Protein AF-A0AAN7Z098-F1 (afdb_monomer)

Foldseek 3Di:
DDDDDDDDDDDDDDPPPPPPPPPDDADPPPDDDDDPVQAWDADPVGWIQGRVVQAPDWDWDQDPVQRKIKTFGRLAARVVLCVVVVHPFRAGMWMFGDDVDHTDIFRQFGNVQWDWGADDDPFLWTWTKGWGPDAFDPGGTAMEIETEGADPVDQKDWDDWDDPDRRYIYTYMYHNSSDTDPPPPDDDDD

Radius of gyration: 23.22 Å; Cα contacts (8 Å, |Δi|>4): 381; chains: 1; bounding box: 53×54×94 Å

Structure (mmCIF, N/CA/C/O backbone):
data_AF-A0AAN7Z098-F1
#
_entry.id   AF-A0AAN7Z098-F1
#
loop_
_atom_site.group_PDB
_atom_site.id
_atom_site.type_symbol
_atom_site.label_atom_id
_atom_site.label_alt_id
_atom_site.label_comp_id
_atom_site.label_asym_id
_atom_site.label_entity_id
_atom_site.label_seq_id
_atom_site.pdbx_PDB_ins_code
_atom_site.Cartn_x
_atom_site.Cartn_y
_atom_site.Cartn_z
_atom_site.occupancy
_atom_site.B_iso_or_equiv
_atom_site.auth_seq_id
_atom_site.auth_comp_id
_atom_site.auth_asym_id
_atom_site.auth_atom_id
_atom_site.pdbx_PDB_model_num
ATOM 1 N N . MET A 1 1 ? -36.220 43.549 -55.632 1.00 49.09 1 MET A N 1
ATOM 2 C CA . MET A 1 1 ? -35.745 42.254 -55.087 1.00 49.09 1 MET A CA 1
ATOM 3 C C . MET A 1 1 ? -34.956 42.542 -53.813 1.00 49.09 1 MET A C 1
ATOM 5 O O . MET A 1 1 ? -33.822 42.993 -53.894 1.00 49.09 1 MET A O 1
ATOM 9 N N . PHE A 1 2 ? -35.594 42.431 -52.645 1.00 38.78 2 PHE A N 1
ATOM 10 C CA . PHE A 1 2 ? -35.018 42.849 -51.360 1.00 38.78 2 PHE A CA 1
ATOM 11 C C . PHE A 1 2 ? -34.193 41.722 -50.724 1.00 38.78 2 PHE A C 1
ATOM 13 O O . PHE A 1 2 ? -34.713 40.641 -50.459 1.00 38.78 2 PHE A O 1
ATOM 20 N N . LYS A 1 3 ? -32.911 42.002 -50.458 1.00 50.28 3 LYS A N 1
ATOM 21 C CA . LYS A 1 3 ? -32.020 41.192 -49.616 1.00 50.28 3 LYS A CA 1
ATOM 22 C C . LYS A 1 3 ? -32.488 41.278 -48.157 1.00 50.28 3 LYS A C 1
ATOM 24 O O . LYS A 1 3 ? -32.561 42.378 -47.615 1.00 50.28 3 LYS A O 1
ATOM 29 N N . LYS A 1 4 ? -32.744 40.141 -47.507 1.00 48.47 4 LYS A N 1
ATOM 30 C CA . LYS A 1 4 ? -32.835 40.041 -46.040 1.00 48.47 4 LYS A CA 1
ATOM 31 C C . LYS A 1 4 ? -31.681 39.179 -45.531 1.00 48.47 4 LYS A C 1
ATOM 33 O O . LYS A 1 4 ? -31.684 37.969 -45.722 1.00 48.47 4 LYS A O 1
ATOM 38 N N . SER A 1 5 ? -30.703 39.822 -44.898 1.00 51.97 5 SER A N 1
ATOM 39 C CA . SER A 1 5 ? -29.677 39.162 -44.087 1.00 51.97 5 SER A CA 1
ATOM 40 C C . SER A 1 5 ? -30.218 38.956 -42.676 1.00 51.97 5 SER A C 1
ATOM 42 O O . SER A 1 5 ? -30.534 39.928 -41.994 1.00 51.97 5 SER A O 1
ATOM 44 N N . TYR A 1 6 ? -30.293 37.707 -42.226 1.00 51.69 6 TYR A N 1
ATOM 45 C CA . TYR A 1 6 ? -30.541 37.377 -40.826 1.00 51.69 6 TYR A CA 1
ATOM 46 C C . TYR A 1 6 ? -29.195 37.299 -40.095 1.00 51.69 6 TYR A C 1
ATOM 48 O O . TYR A 1 6 ? -28.370 36.437 -40.389 1.00 51.69 6 TYR A O 1
ATOM 56 N N . LYS A 1 7 ? -28.955 38.227 -39.161 1.00 47.34 7 LYS A N 1
ATOM 57 C CA . LYS A 1 7 ? -27.866 38.132 -38.180 1.00 47.34 7 LYS A CA 1
ATOM 58 C C . LYS A 1 7 ? -28.345 37.241 -37.035 1.00 47.34 7 LYS A C 1
ATOM 60 O O . LYS A 1 7 ? -29.197 37.653 -36.255 1.00 47.34 7 LYS A O 1
ATOM 65 N N . ILE A 1 8 ? -27.808 36.029 -36.954 1.00 55.22 8 ILE A N 1
ATOM 66 C CA . ILE A 1 8 ? -27.969 35.144 -35.799 1.00 55.22 8 ILE A CA 1
ATOM 67 C C . ILE A 1 8 ? -26.952 35.604 -34.751 1.00 55.22 8 ILE A C 1
ATOM 69 O O . ILE A 1 8 ? -25.745 35.475 -34.943 1.00 55.22 8 ILE A O 1
ATOM 73 N N . LEU A 1 9 ? -27.450 36.206 -33.674 1.00 48.47 9 LEU A N 1
ATOM 74 C CA . LEU A 1 9 ? -26.671 36.628 -32.516 1.00 48.47 9 LEU A CA 1
ATOM 75 C C . LEU A 1 9 ? -26.630 35.450 -31.528 1.00 48.47 9 LEU A C 1
ATOM 77 O O . LEU A 1 9 ? -27.584 35.232 -30.787 1.00 48.47 9 LEU A O 1
ATOM 81 N N . PHE A 1 10 ? -25.557 34.658 -31.557 1.00 49.66 10 PHE A N 1
ATOM 82 C CA . PHE A 1 10 ? -25.306 33.621 -30.553 1.00 49.66 10 PHE A CA 1
ATOM 83 C C . PHE A 1 10 ? -24.797 34.292 -29.270 1.00 49.66 10 PHE A C 1
ATOM 85 O O . PHE A 1 10 ? -23.647 34.724 -29.197 1.00 49.66 10 PHE A O 1
ATOM 92 N N . LEU A 1 11 ? -25.669 34.409 -28.266 1.00 49.50 11 LEU A N 1
ATOM 93 C CA . LEU A 1 11 ? -25.279 34.755 -26.901 1.00 49.50 11 LEU A CA 1
ATOM 94 C C . LEU A 1 11 ? -24.576 33.538 -26.279 1.00 49.50 11 LEU A C 1
ATOM 96 O O . LEU A 1 11 ? -25.225 32.567 -25.899 1.00 49.50 11 LEU A O 1
ATOM 100 N N . PHE A 1 12 ? -23.249 33.589 -26.182 1.00 46.56 12 PHE A N 1
ATOM 101 C CA . PHE A 1 12 ? -22.476 32.692 -25.324 1.00 46.56 12 PHE A CA 1
ATOM 102 C C . PHE A 1 12 ? -22.541 33.225 -23.890 1.00 46.56 12 PHE A C 1
ATOM 104 O O . PHE A 1 12 ? -21.857 34.186 -23.540 1.00 46.56 12 PHE A O 1
ATOM 111 N N . THR A 1 13 ? -23.376 32.621 -23.050 1.00 55.31 13 THR A N 1
ATOM 112 C CA . THR A 1 13 ? -23.323 32.825 -21.602 1.00 55.31 13 THR A CA 1
ATOM 113 C C . THR A 1 13 ? -22.152 32.020 -21.036 1.00 55.31 13 THR A C 1
ATOM 115 O O . THR A 1 13 ? -22.214 30.799 -20.907 1.00 55.31 13 THR A O 1
ATOM 118 N N . LEU A 1 14 ? -21.057 32.715 -20.711 1.00 44.34 14 LEU A N 1
ATOM 119 C CA . LEU A 1 14 ? -19.981 32.180 -19.878 1.00 44.34 14 LEU A CA 1
ATOM 120 C C . LEU A 1 14 ? -20.537 31.927 -18.468 1.00 44.34 14 LEU A C 1
ATOM 122 O O . LEU A 1 14 ? -20.696 32.857 -17.679 1.00 44.34 14 LEU A O 1
ATOM 126 N N . PHE A 1 15 ? -20.812 30.669 -18.137 1.00 47.50 15 PHE A N 1
ATOM 127 C CA . PHE A 1 15 ? -20.920 30.248 -16.744 1.00 47.50 15 PHE A CA 1
ATOM 128 C C . PHE A 1 15 ? -19.503 30.102 -16.186 1.00 47.50 15 PHE A C 1
ATOM 130 O O . PHE A 1 15 ? -18.824 29.102 -16.408 1.00 47.50 15 PHE A O 1
ATOM 137 N N . VAL A 1 16 ? -19.042 31.136 -15.484 1.00 46.16 16 VAL A N 1
ATOM 138 C CA . VAL A 1 16 ? -17.844 31.070 -14.645 1.00 46.16 16 VAL A CA 1
ATOM 139 C C . VAL A 1 16 ? -18.205 30.226 -13.426 1.00 46.16 16 VAL A C 1
ATOM 141 O O . VAL A 1 16 ? -18.823 30.711 -12.480 1.00 46.16 16 VAL A O 1
ATOM 144 N N . ALA A 1 17 ? -17.869 28.938 -13.470 1.00 49.09 17 ALA A N 1
ATOM 145 C CA . ALA A 1 17 ? -17.908 28.089 -12.292 1.00 49.09 17 ALA A CA 1
ATOM 146 C C . ALA A 1 17 ? -16.816 28.575 -11.330 1.00 49.09 17 ALA A C 1
ATOM 148 O O . ALA A 1 17 ? -15.626 28.347 -11.548 1.00 49.09 17 ALA A O 1
ATOM 149 N N . TYR A 1 18 ? -17.224 29.287 -10.279 1.00 39.91 18 TYR A N 1
ATOM 150 C CA . TYR A 1 18 ? -16.379 29.554 -9.123 1.00 39.91 18 TYR A CA 1
ATOM 151 C C . TYR A 1 18 ? -16.093 28.218 -8.436 1.00 39.91 18 TYR A C 1
ATOM 153 O O . TYR A 1 18 ? -16.850 27.760 -7.585 1.00 39.91 18 TYR A O 1
ATOM 161 N N . SER A 1 19 ? -15.001 27.573 -8.839 1.00 42.47 19 SER A N 1
ATOM 162 C CA . SER A 1 19 ? -14.421 26.471 -8.087 1.00 42.47 19 SER A CA 1
ATOM 163 C C . SER A 1 19 ? -13.816 27.075 -6.825 1.00 42.47 19 SER A C 1
ATOM 165 O O . SER A 1 19 ? -12.740 27.672 -6.862 1.00 42.47 19 SER A O 1
ATOM 167 N N . THR A 1 20 ? -14.536 26.998 -5.709 1.00 39.75 20 THR A N 1
ATOM 168 C CA . THR A 1 20 ? -13.979 27.318 -4.396 1.00 39.75 20 THR A CA 1
ATOM 169 C C . THR A 1 20 ? -12.880 26.306 -4.111 1.00 39.75 20 THR A C 1
ATOM 171 O O . THR A 1 20 ? -13.154 25.171 -3.727 1.00 39.75 20 THR A O 1
ATOM 174 N N . CYS A 1 21 ? -11.630 26.699 -4.344 1.00 37.38 21 CYS A N 1
ATOM 175 C CA . CYS A 1 21 ? -10.470 25.966 -3.868 1.00 37.38 21 CYS A CA 1
ATOM 176 C C . CYS A 1 21 ? -10.551 25.930 -2.340 1.00 37.38 21 CYS A C 1
ATOM 178 O O . CYS A 1 21 ? -10.232 26.914 -1.671 1.00 37.38 21 CYS A O 1
ATOM 180 N N . ILE A 1 22 ? -11.025 24.813 -1.789 1.00 40.47 22 ILE A N 1
ATOM 181 C CA . ILE A 1 22 ? -10.907 24.527 -0.365 1.00 40.47 22 ILE A CA 1
ATOM 182 C C . ILE A 1 22 ? -9.405 24.411 -0.109 1.00 40.47 22 ILE A C 1
ATOM 184 O O . ILE A 1 22 ? -8.758 23.463 -0.550 1.00 40.47 22 ILE A O 1
ATOM 188 N N . ASN A 1 23 ? -8.830 25.430 0.531 1.00 32.69 23 ASN A N 1
ATOM 189 C CA . ASN A 1 23 ? -7.460 25.393 1.026 1.00 32.69 23 ASN A CA 1
ATOM 190 C C . ASN A 1 23 ? -7.426 24.418 2.205 1.00 32.69 23 ASN A C 1
ATOM 192 O O . ASN A 1 23 ? -7.553 24.816 3.361 1.00 32.69 23 ASN A O 1
ATOM 196 N N . TYR A 1 24 ? -7.319 23.130 1.898 1.00 38.09 24 TYR A N 1
ATOM 197 C CA . TYR A 1 24 ? -7.136 22.100 2.900 1.00 38.09 24 TYR A CA 1
ATOM 198 C C . TYR A 1 24 ? -5.662 22.080 3.316 1.00 38.09 24 TYR A C 1
ATOM 200 O O . TYR A 1 24 ? -4.779 21.817 2.498 1.00 38.09 24 TYR A O 1
ATOM 208 N N . LYS A 1 25 ? -5.384 22.417 4.579 1.00 29.14 25 LYS A N 1
ATOM 209 C CA . LYS A 1 25 ? -4.053 22.246 5.167 1.00 29.14 25 LYS A CA 1
ATOM 210 C C . LYS A 1 25 ? -3.991 20.852 5.795 1.00 29.14 25 LYS A C 1
ATOM 212 O O . LYS A 1 25 ? -4.716 20.637 6.762 1.00 29.14 25 LYS A O 1
ATOM 217 N N . PRO A 1 26 ? -3.142 19.934 5.301 1.00 34.25 26 PRO A N 1
ATOM 218 C CA . PRO A 1 26 ? -2.955 18.645 5.951 1.00 34.25 26 PRO A CA 1
ATOM 219 C C . PRO A 1 26 ? -2.413 18.864 7.366 1.00 34.25 26 PRO A C 1
ATOM 221 O O . PRO A 1 26 ? -1.439 19.597 7.564 1.00 34.25 26 PRO A O 1
ATOM 224 N N . ILE A 1 27 ? -3.064 18.252 8.354 1.00 37.91 27 ILE A N 1
ATOM 225 C CA . ILE A 1 27 ? -2.596 18.257 9.738 1.00 37.91 27 ILE A CA 1
ATOM 226 C C . ILE A 1 27 ? -1.426 17.275 9.808 1.00 37.91 27 ILE A C 1
ATOM 228 O O . ILE A 1 27 ? -1.601 16.062 9.742 1.00 37.91 27 ILE A O 1
ATOM 232 N N . GLN A 1 28 ? -0.206 17.802 9.910 1.00 36.44 28 GLN A N 1
ATOM 233 C CA . GLN A 1 28 ? 0.962 16.996 10.245 1.00 36.44 28 GLN A CA 1
ATOM 234 C C . GLN A 1 28 ? 0.943 16.738 11.751 1.00 36.44 28 GLN A C 1
ATOM 236 O O . GLN A 1 28 ? 1.358 17.589 12.538 1.00 36.44 28 GLN A O 1
ATOM 241 N N . THR A 1 29 ? 0.465 15.571 12.175 1.00 41.84 29 THR A N 1
ATOM 242 C CA . THR A 1 29 ? 0.683 15.108 13.547 1.00 41.84 29 THR A CA 1
ATOM 243 C C . THR A 1 29 ? 2.152 14.732 13.704 1.00 41.84 29 THR A C 1
ATOM 245 O O . THR A 1 29 ? 2.561 13.603 13.441 1.00 41.84 29 THR A O 1
ATOM 248 N N . SER A 1 30 ? 2.970 15.696 14.128 1.00 38.56 30 SER A N 1
ATOM 249 C CA . SER A 1 30 ? 4.320 15.442 14.624 1.00 38.56 30 SER A CA 1
ATOM 250 C C . SER A 1 30 ? 4.226 14.763 15.994 1.00 38.56 30 SER A C 1
ATOM 252 O O . SER A 1 30 ? 4.299 15.420 17.032 1.00 38.56 30 SER A O 1
ATOM 254 N N . SER A 1 31 ? 4.009 13.450 16.008 1.00 39.81 31 SER A N 1
ATOM 255 C CA . SER A 1 31 ? 4.166 12.642 17.217 1.00 39.81 31 SER A CA 1
ATOM 256 C C . SER A 1 31 ? 5.639 12.262 17.355 1.00 39.81 31 SER A C 1
ATOM 258 O O . SER A 1 31 ? 6.170 11.464 16.584 1.00 39.81 31 SER A O 1
ATOM 260 N N . SER A 1 32 ? 6.321 12.899 18.306 1.00 36.84 32 SER A N 1
ATOM 261 C CA . SER A 1 32 ? 7.644 12.492 18.757 1.00 36.84 32 SER A CA 1
ATOM 262 C C . SER A 1 32 ? 7.528 11.452 19.880 1.00 36.84 32 SER A C 1
ATOM 264 O O . SER A 1 32 ? 6.767 11.618 20.829 1.00 36.84 32 SER A O 1
ATOM 266 N N . SER A 1 33 ? 8.389 10.436 19.786 1.00 35.03 33 SER A N 1
ATOM 267 C CA . SER A 1 33 ? 8.795 9.453 20.807 1.00 35.03 33 SER A CA 1
ATOM 268 C C . SER A 1 33 ? 7.900 8.226 21.099 1.00 35.03 33 SER A C 1
ATOM 270 O O . SER A 1 33 ? 6.714 8.333 21.376 1.00 35.03 33 SER A O 1
ATOM 272 N N . SER A 1 34 ? 8.593 7.072 21.083 1.00 34.22 34 SER A N 1
ATOM 273 C CA . SER A 1 34 ? 8.231 5.673 21.393 1.00 34.22 34 SER A CA 1
ATOM 274 C C . SER A 1 34 ? 7.165 5.014 20.516 1.00 34.22 34 SER A C 1
ATOM 276 O O . SER A 1 34 ? 6.013 5.416 20.567 1.00 34.22 34 SER A O 1
ATOM 278 N N . GLU A 1 35 ? 7.588 3.995 19.751 1.00 39.72 35 GLU A N 1
ATOM 279 C CA . GLU A 1 35 ? 6.763 3.051 18.978 1.00 39.72 35 GLU A CA 1
ATOM 280 C C . GLU A 1 35 ? 5.450 3.649 18.466 1.00 39.72 35 GLU A C 1
ATOM 282 O O . GLU A 1 35 ? 4.395 3.501 19.081 1.00 39.72 35 GLU A O 1
ATOM 287 N N . ILE A 1 36 ? 5.497 4.293 17.295 1.00 46.16 36 ILE A N 1
ATOM 288 C CA . ILE A 1 36 ? 4.281 4.451 16.498 1.00 46.16 36 ILE A CA 1
ATOM 289 C C . ILE A 1 36 ? 3.709 3.035 16.382 1.00 46.16 36 ILE A C 1
ATOM 291 O O . ILE A 1 36 ? 4.331 2.186 15.744 1.00 46.16 36 ILE A O 1
ATOM 295 N N . GLN A 1 37 ? 2.579 2.746 17.037 1.00 56.78 37 GLN A N 1
ATOM 296 C CA . GLN A 1 37 ? 1.796 1.553 16.737 1.00 56.78 37 GLN A CA 1
ATOM 297 C C . GLN A 1 37 ? 1.389 1.711 15.274 1.00 56.78 37 GLN A C 1
ATOM 299 O O . GLN A 1 37 ? 0.398 2.368 14.971 1.00 56.78 37 GLN A O 1
ATOM 304 N N . LYS A 1 38 ? 2.213 1.179 14.360 1.00 70.25 38 LYS A N 1
ATOM 305 C CA . LYS A 1 38 ? 2.168 1.452 12.914 1.00 70.25 38 LYS A CA 1
ATOM 306 C C . LYS A 1 38 ? 0.856 1.006 12.254 1.00 70.25 38 LYS A C 1
ATOM 308 O O . LYS A 1 38 ? 0.702 1.229 11.061 1.00 70.25 38 LYS A O 1
ATOM 313 N N . CYS A 1 39 ? -0.068 0.407 13.011 1.00 82.19 39 CYS A N 1
ATOM 314 C CA . CYS A 1 39 ? -1.332 -0.124 12.519 1.00 82.19 39 CYS A CA 1
ATOM 315 C C . CYS A 1 39 ? -2.563 0.149 13.394 1.00 82.19 39 CYS A C 1
ATOM 317 O O . CYS A 1 39 ? -3.657 -0.311 13.067 1.00 82.19 39 CYS A O 1
ATOM 319 N N . ILE A 1 40 ? -2.422 0.902 14.488 1.00 85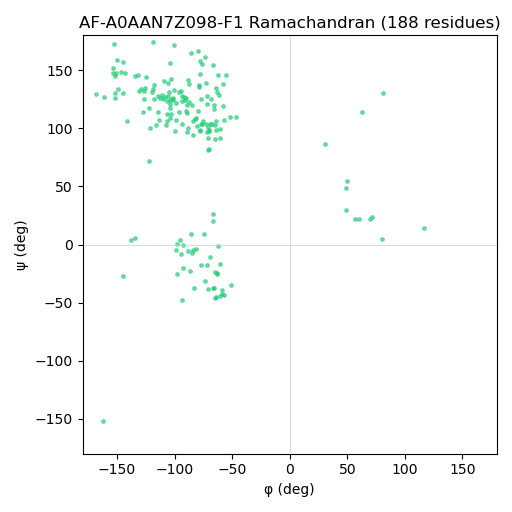.69 40 ILE A N 1
ATOM 320 C CA . ILE A 1 40 ? -3.558 1.317 15.319 1.00 85.69 40 ILE A CA 1
ATOM 321 C C . ILE A 1 40 ? -3.566 2.837 15.381 1.00 85.69 40 ILE A C 1
ATOM 323 O O . ILE A 1 40 ? -2.641 3.457 15.902 1.00 85.69 40 ILE A O 1
ATOM 327 N N . PHE A 1 41 ? -4.632 3.438 14.866 1.00 81.31 41 PHE A N 1
ATOM 328 C CA . PHE A 1 41 ? -4.742 4.881 14.699 1.00 81.31 41 PHE A CA 1
ATOM 329 C C . PHE A 1 41 ? -5.892 5.421 15.525 1.00 81.31 41 PHE A C 1
ATOM 331 O O . PHE A 1 41 ? -6.977 4.840 15.550 1.00 81.31 41 PHE A O 1
ATOM 338 N N . LYS A 1 42 ? -5.651 6.552 16.186 1.00 79.44 42 LYS A N 1
ATOM 339 C CA . LYS A 1 42 ? -6.693 7.306 16.875 1.00 79.44 42 LYS A CA 1
ATOM 340 C C . LYS A 1 42 ? -7.118 8.484 16.020 1.00 79.44 42 LYS A C 1
ATOM 342 O O . LYS A 1 42 ? -6.274 9.200 15.490 1.00 79.44 42 LYS A O 1
ATOM 347 N N . THR A 1 43 ? -8.420 8.652 15.899 1.00 76.75 43 THR A N 1
ATOM 348 C CA . THR A 1 43 ? -9.063 9.776 15.224 1.00 76.75 43 THR A CA 1
ATOM 349 C C . THR A 1 43 ? -9.217 10.944 16.205 1.00 76.75 43 THR A C 1
ATOM 351 O O . THR A 1 43 ? -9.115 10.762 17.423 1.00 76.75 43 THR A O 1
ATOM 354 N N . ASP A 1 44 ? -9.488 12.149 15.700 1.00 75.94 44 ASP A N 1
ATOM 355 C CA . ASP A 1 44 ? -9.635 13.348 16.544 1.00 75.94 44 ASP A CA 1
ATOM 356 C C . ASP A 1 44 ? -10.824 13.263 17.521 1.00 75.94 44 ASP A C 1
ATOM 358 O O . ASP A 1 44 ? -10.800 13.867 18.593 1.00 75.94 44 ASP A O 1
ATOM 362 N N . ASP A 1 45 ? -11.848 12.469 17.194 1.00 78.19 45 ASP A N 1
ATOM 363 C CA . ASP A 1 45 ? -12.998 12.175 18.060 1.00 78.19 45 ASP A CA 1
ATOM 364 C C . ASP A 1 45 ? -12.755 10.998 19.028 1.00 78.19 45 ASP A C 1
ATOM 366 O O . ASP A 1 45 ? -13.669 10.551 19.723 1.00 78.19 45 ASP A O 1
ATOM 370 N N . GLY A 1 46 ? -11.514 10.509 19.112 1.00 78.69 46 GLY A N 1
ATOM 371 C CA . GLY A 1 46 ? -11.083 9.488 20.067 1.00 78.69 46 GLY A CA 1
ATOM 372 C C . GLY A 1 46 ? -11.444 8.054 19.681 1.00 78.69 46 GLY A C 1
ATOM 373 O O . GLY A 1 46 ? -11.180 7.134 20.461 1.00 78.69 46 GLY A O 1
ATOM 374 N N . LYS A 1 47 ? -12.014 7.833 18.494 1.00 80.69 47 LYS A N 1
ATOM 375 C CA . LYS A 1 47 ? -12.247 6.486 17.968 1.00 80.69 47 LYS A CA 1
ATOM 376 C C . LYS A 1 47 ? -10.938 5.851 17.514 1.00 80.69 47 LYS A C 1
ATOM 378 O O . LYS A 1 47 ? -9.916 6.512 17.331 1.00 80.69 47 LYS A O 1
ATOM 383 N N . THR A 1 48 ? -10.964 4.528 17.382 1.00 84.06 48 THR A N 1
ATOM 384 C CA . THR A 1 48 ? -9.790 3.742 16.999 1.00 84.06 48 THR A CA 1
ATOM 385 C C . THR A 1 48 ? -10.048 2.998 15.696 1.00 84.06 48 THR A C 1
ATOM 387 O O . THR A 1 48 ? -11.062 2.313 15.549 1.00 84.06 48 THR A O 1
ATOM 390 N N . ILE A 1 49 ? -9.097 3.111 14.774 1.00 84.00 49 ILE A N 1
ATOM 391 C CA . ILE A 1 49 ? -8.993 2.312 13.555 1.00 84.00 49 ILE A CA 1
ATOM 392 C C . ILE A 1 49 ? -7.876 1.298 13.790 1.00 84.00 49 ILE A C 1
ATOM 394 O O . ILE A 1 49 ? -6.744 1.681 14.085 1.00 84.00 49 ILE A O 1
ATOM 398 N N . ASN A 1 50 ? -8.197 0.009 13.693 1.00 87.62 50 ASN A N 1
ATOM 399 C CA . ASN A 1 50 ? -7.248 -1.075 13.920 1.00 87.62 50 ASN A CA 1
ATOM 400 C C . ASN A 1 50 ? -7.041 -1.867 12.628 1.00 87.62 50 ASN A C 1
ATOM 402 O O . ASN A 1 50 ? -7.872 -2.695 12.249 1.00 87.62 50 ASN A O 1
ATOM 406 N N . LEU A 1 51 ? -5.908 -1.614 11.983 1.00 87.75 51 LEU A N 1
ATOM 407 C CA . LEU A 1 51 ? -5.487 -2.280 10.761 1.00 87.75 51 LEU A CA 1
ATOM 408 C C . LEU A 1 51 ? -4.608 -3.508 11.028 1.00 87.75 51 LEU A C 1
ATOM 410 O O . LEU A 1 51 ? -4.255 -4.185 10.070 1.00 87.75 51 LEU A O 1
ATOM 414 N N . THR A 1 52 ? -4.292 -3.854 12.284 1.00 90.44 52 THR A N 1
ATOM 415 C CA . THR A 1 52 ? -3.469 -5.033 12.620 1.00 90.44 52 THR A CA 1
ATOM 416 C C . THR A 1 52 ? -3.936 -6.336 11.958 1.00 90.44 52 THR A C 1
ATOM 418 O O . THR A 1 52 ? -3.084 -7.123 11.556 1.00 90.44 52 THR A O 1
ATOM 421 N N . PRO A 1 53 ? -5.243 -6.594 11.744 1.00 92.12 53 PRO A N 1
ATOM 422 C CA . PRO A 1 53 ? -5.676 -7.770 10.982 1.00 92.12 53 PRO A CA 1
ATOM 423 C C . PRO A 1 53 ? -5.173 -7.834 9.528 1.00 92.12 53 PRO A C 1
ATOM 425 O O . PRO A 1 53 ? -5.254 -8.893 8.910 1.00 92.12 53 PRO A O 1
ATOM 428 N N . LEU A 1 54 ? -4.692 -6.717 8.974 1.00 90.94 54 LEU A N 1
ATOM 429 C CA . LEU A 1 54 ? -4.132 -6.613 7.628 1.00 90.94 54 LEU A CA 1
ATOM 430 C C . LEU A 1 54 ? -2.599 -6.762 7.594 1.00 90.94 54 LEU A C 1
ATOM 432 O O . LEU A 1 54 ? -2.048 -6.846 6.495 1.00 90.94 54 LEU A O 1
ATOM 436 N N . GLU A 1 55 ? -1.928 -6.801 8.752 1.00 90.31 55 GLU A N 1
ATOM 437 C CA . GLU A 1 55 ? -0.471 -6.948 8.869 1.00 90.31 55 GLU A CA 1
ATOM 438 C C . GLU A 1 55 ? 0.023 -8.316 8.385 1.00 90.31 55 GLU A C 1
ATOM 440 O O . GLU A 1 55 ? -0.675 -9.328 8.468 1.00 90.31 55 GLU A O 1
ATOM 445 N N . ASN A 1 56 ? 1.288 -8.364 7.959 1.00 86.88 56 ASN A N 1
ATOM 446 C CA . ASN A 1 56 ? 2.012 -9.581 7.574 1.00 86.88 56 ASN A CA 1
ATOM 447 C C . ASN A 1 56 ? 1.376 -10.341 6.398 1.00 86.88 56 ASN A C 1
ATOM 449 O O . ASN A 1 56 ? 1.620 -11.535 6.205 1.00 86.88 56 ASN A O 1
ATOM 453 N N . ILE A 1 57 ? 0.577 -9.643 5.589 1.00 91.12 57 ILE A N 1
ATOM 454 C CA . ILE A 1 57 ? -0.026 -10.165 4.367 1.00 91.12 57 ILE A CA 1
ATOM 455 C C . ILE A 1 57 ? 0.638 -9.481 3.169 1.00 91.12 57 ILE A C 1
ATOM 457 O O . ILE A 1 57 ? 0.659 -8.257 3.055 1.00 91.12 57 ILE A O 1
ATOM 461 N N . ASN A 1 58 ? 1.163 -10.290 2.246 1.00 93.50 58 ASN A N 1
ATOM 462 C CA . ASN A 1 58 ? 1.705 -9.809 0.978 1.00 93.50 58 ASN A CA 1
ATOM 463 C C . ASN A 1 58 ? 0.562 -9.640 -0.032 1.00 93.50 58 ASN A C 1
ATOM 465 O O . ASN A 1 58 ? 0.185 -10.597 -0.715 1.00 93.50 58 ASN A O 1
ATOM 469 N N . TYR A 1 59 ? 0.007 -8.435 -0.136 1.00 95.94 59 TYR A N 1
ATOM 470 C CA . TYR A 1 59 ? -1.019 -8.127 -1.128 1.00 95.94 59 TYR A CA 1
ATOM 471 C C . TYR A 1 59 ? -0.412 -7.946 -2.515 1.00 95.94 59 TYR A C 1
ATOM 473 O O . TYR A 1 59 ? 0.763 -7.603 -2.677 1.00 95.94 59 TYR A O 1
ATOM 481 N N . SER A 1 60 ? -1.245 -8.167 -3.530 1.00 96.25 60 SER A N 1
ATOM 482 C CA . SER A 1 60 ? -0.894 -7.901 -4.916 1.00 96.25 60 SER A CA 1
ATOM 483 C C . SER A 1 60 ? -2.117 -7.451 -5.708 1.00 96.25 60 SER A C 1
ATOM 485 O O . SER A 1 60 ? -3.234 -7.890 -5.425 1.00 96.25 60 SER A O 1
ATOM 487 N N . TYR A 1 61 ? -1.907 -6.592 -6.701 1.00 95.62 61 TYR A N 1
ATOM 488 C CA . TYR A 1 61 ? -2.947 -6.153 -7.623 1.00 95.62 61 TYR A CA 1
ATOM 489 C C . TYR A 1 61 ? -2.381 -5.938 -9.028 1.00 95.62 61 TYR A C 1
ATOM 491 O O . TYR A 1 61 ? -1.367 -5.259 -9.188 1.00 95.62 61 TYR A O 1
ATOM 499 N N . TYR A 1 62 ? -3.047 -6.506 -10.034 1.00 94.75 62 TYR A N 1
ATOM 500 C CA . TYR A 1 62 ? -2.707 -6.305 -11.441 1.00 94.75 62 TYR A CA 1
ATOM 501 C C . TYR A 1 62 ? -3.583 -5.207 -12.043 1.00 94.75 62 TYR A C 1
ATOM 503 O O . TYR A 1 62 ? -4.796 -5.381 -12.187 1.00 94.75 62 TYR A O 1
ATOM 511 N N . ASP A 1 63 ? -2.974 -4.087 -12.418 1.00 92.06 63 ASP A N 1
ATOM 512 C CA . ASP A 1 63 ? -3.657 -2.994 -13.092 1.00 92.06 63 ASP A CA 1
ATOM 513 C C . ASP A 1 63 ? -3.628 -3.201 -14.607 1.00 92.06 63 ASP A C 1
ATOM 515 O O . ASP A 1 63 ? -2.638 -2.927 -15.284 1.00 92.06 63 ASP A O 1
ATOM 519 N N . THR A 1 64 ? -4.738 -3.702 -15.148 1.00 91.00 64 THR A N 1
ATOM 520 C CA . THR A 1 64 ? -4.857 -4.028 -16.579 1.00 91.00 64 THR A CA 1
ATOM 521 C C . THR A 1 64 ? -4.621 -2.825 -17.505 1.00 91.00 64 THR A C 1
ATOM 523 O O . THR A 1 64 ? -3.921 -3.001 -18.498 1.00 91.00 64 THR A O 1
ATOM 526 N N . PRO A 1 65 ? -5.142 -1.610 -17.230 1.00 89.06 65 PRO A N 1
ATOM 527 C CA . PRO A 1 65 ? -4.897 -0.442 -18.079 1.00 89.06 65 PRO A CA 1
ATOM 528 C C . PRO A 1 65 ? -3.420 -0.064 -18.238 1.00 89.06 65 PRO A C 1
ATOM 530 O O . PRO A 1 65 ? -3.018 0.336 -19.329 1.00 89.06 65 PRO A O 1
ATOM 533 N N . SER A 1 66 ? -2.620 -0.171 -17.173 1.00 86.44 66 SER A N 1
ATOM 534 C CA . SER A 1 66 ? -1.189 0.163 -17.196 1.00 86.44 66 SER A CA 1
ATOM 535 C C . SER A 1 66 ? -0.274 -1.050 -17.374 1.00 86.44 66 SER A C 1
ATOM 537 O O . SER A 1 66 ? 0.946 -0.890 -17.358 1.00 86.44 66 SER A O 1
ATOM 539 N N . PHE A 1 67 ? -0.847 -2.253 -17.498 1.00 90.81 67 PHE A N 1
ATOM 540 C CA . PHE A 1 67 ? -0.137 -3.536 -17.506 1.00 90.81 67 PHE A CA 1
ATOM 541 C C . PHE A 1 67 ? 0.874 -3.678 -16.355 1.00 90.81 67 PHE A C 1
ATOM 543 O O . PHE A 1 67 ? 1.898 -4.349 -16.473 1.00 90.81 67 PHE A O 1
ATOM 550 N N . SER A 1 68 ? 0.595 -3.030 -15.224 1.00 91.19 68 SER A N 1
ATOM 551 C CA . SER A 1 68 ? 1.506 -2.970 -14.084 1.00 91.19 68 SER A CA 1
ATOM 552 C C . SER A 1 68 ? 1.020 -3.874 -12.964 1.00 91.19 68 SER A C 1
ATOM 554 O O . SER A 1 68 ? -0.170 -3.934 -12.653 1.00 91.19 68 SER A O 1
ATOM 556 N N . GLN A 1 69 ? 1.949 -4.577 -12.327 1.00 95.38 69 GLN A N 1
ATOM 557 C CA . GLN A 1 69 ? 1.661 -5.405 -11.163 1.00 95.38 69 GLN A CA 1
ATOM 558 C C . GLN A 1 69 ? 2.209 -4.725 -9.914 1.00 95.38 69 GLN A C 1
ATOM 560 O O . GLN A 1 69 ? 3.406 -4.470 -9.812 1.00 95.38 69 GLN A O 1
ATOM 565 N N . TYR A 1 70 ? 1.346 -4.491 -8.938 1.00 94.75 70 TYR A N 1
ATOM 566 C CA . TYR A 1 70 ? 1.711 -3.917 -7.651 1.00 94.75 70 TYR A CA 1
ATOM 567 C C . TYR A 1 70 ? 1.750 -5.006 -6.587 1.00 94.75 70 TYR A C 1
ATOM 569 O O . TYR A 1 70 ? 0.905 -5.905 -6.583 1.00 94.75 70 TYR A O 1
ATOM 577 N N . TYR A 1 71 ? 2.714 -4.898 -5.680 1.00 95.75 71 TYR A N 1
ATOM 578 C CA . TYR A 1 71 ? 2.823 -5.697 -4.466 1.00 95.75 71 TYR A CA 1
ATOM 579 C C . TYR A 1 71 ? 3.015 -4.750 -3.291 1.00 95.75 71 TYR A C 1
ATOM 581 O O . TYR A 1 71 ? 3.797 -3.802 -3.382 1.00 95.75 71 TYR A O 1
ATOM 589 N N . TYR A 1 72 ? 2.281 -4.972 -2.209 1.00 93.50 72 TYR A N 1
ATOM 590 C CA . TYR A 1 72 ? 2.303 -4.074 -1.059 1.00 93.50 72 TYR A CA 1
ATOM 591 C C . TYR A 1 72 ? 1.943 -4.805 0.233 1.00 93.50 72 TYR A C 1
ATOM 593 O O . TYR A 1 72 ? 1.275 -5.841 0.209 1.00 93.50 72 TYR A O 1
ATOM 601 N N . GLY A 1 73 ? 2.459 -4.317 1.351 1.00 91.25 73 GLY A N 1
ATOM 602 C CA . GLY A 1 73 ? 2.007 -4.657 2.695 1.00 91.25 73 GLY A CA 1
ATOM 603 C C . GLY A 1 73 ? 1.112 -3.551 3.249 1.00 91.25 73 GLY A C 1
ATOM 604 O O . GLY A 1 73 ? 0.961 -2.500 2.630 1.00 91.25 73 GLY A O 1
ATOM 605 N N . ILE A 1 74 ? 0.493 -3.803 4.401 1.00 88.25 74 ILE A N 1
ATOM 606 C CA . ILE A 1 74 ? -0.213 -2.784 5.183 1.00 88.25 74 ILE A CA 1
ATOM 607 C C . ILE A 1 74 ? 0.340 -2.871 6.596 1.00 88.25 74 ILE A C 1
ATOM 609 O O . ILE A 1 74 ? 0.172 -3.896 7.253 1.00 88.25 74 ILE A O 1
ATOM 613 N N . CYS A 1 75 ? 1.030 -1.815 7.033 1.00 85.31 75 CYS A N 1
ATOM 614 C CA . CYS A 1 75 ? 1.733 -1.773 8.317 1.00 85.31 75 CYS A CA 1
ATOM 615 C C . CYS A 1 75 ? 2.778 -2.886 8.511 1.00 85.31 75 CYS A C 1
ATOM 617 O O . CYS A 1 75 ? 3.151 -3.198 9.642 1.00 85.31 75 CYS A O 1
ATOM 619 N N . SER A 1 76 ? 3.271 -3.479 7.428 1.00 89.25 76 SER A N 1
ATOM 620 C CA . SER A 1 76 ? 4.289 -4.525 7.476 1.00 89.25 76 SER A CA 1
ATOM 621 C C . SER A 1 76 ? 5.086 -4.542 6.176 1.00 89.25 76 SER A C 1
ATOM 623 O O . SER A 1 76 ? 4.487 -4.333 5.117 1.00 89.25 76 SER A O 1
ATOM 625 N N . PRO A 1 77 ? 6.383 -4.890 6.204 1.00 90.44 77 PRO A N 1
ATOM 626 C CA . PRO A 1 77 ? 7.151 -5.111 4.986 1.00 90.44 77 PRO A CA 1
ATOM 627 C C . PRO A 1 77 ? 6.498 -6.166 4.085 1.00 90.44 77 PRO A C 1
ATOM 629 O O . PRO A 1 77 ? 5.940 -7.157 4.562 1.00 90.44 77 PRO A O 1
ATOM 632 N N . ASN A 1 78 ? 6.620 -5.988 2.771 1.00 93.50 78 ASN A N 1
ATOM 633 C CA . ASN A 1 78 ? 6.244 -7.004 1.801 1.00 93.50 78 ASN A CA 1
ATOM 634 C C . ASN A 1 78 ? 7.481 -7.838 1.442 1.00 93.50 78 ASN A C 1
ATOM 636 O O . ASN A 1 78 ? 8.349 -7.430 0.665 1.00 93.50 78 ASN A O 1
ATOM 640 N N . THR A 1 79 ? 7.553 -9.046 1.994 1.00 94.44 79 THR A N 1
ATOM 641 C CA . THR A 1 79 ? 8.703 -9.948 1.803 1.00 94.44 79 THR A CA 1
ATOM 642 C C . THR A 1 79 ? 8.858 -10.411 0.354 1.00 94.44 79 THR A C 1
ATOM 644 O O . THR A 1 79 ? 9.959 -10.751 -0.087 1.00 94.44 79 THR A O 1
ATOM 647 N N . TYR A 1 80 ? 7.776 -10.388 -0.430 1.00 95.88 80 TYR A N 1
ATOM 648 C CA . TYR A 1 80 ? 7.847 -10.684 -1.857 1.00 95.88 80 TYR A CA 1
ATOM 649 C C . TYR A 1 80 ? 8.548 -9.561 -2.632 1.00 95.88 80 TYR A C 1
ATOM 651 O O . TYR A 1 80 ? 9.369 -9.849 -3.504 1.00 95.88 80 TYR A O 1
ATOM 659 N N . CYS A 1 81 ? 8.322 -8.297 -2.266 1.00 93.75 81 CYS A N 1
ATOM 660 C CA . CYS A 1 81 ? 9.062 -7.168 -2.827 1.00 93.75 81 CYS A CA 1
ATOM 661 C C . CYS A 1 81 ? 10.560 -7.254 -2.550 1.00 93.75 81 CYS A C 1
ATOM 663 O O . CYS A 1 81 ? 11.354 -7.073 -3.471 1.00 93.75 81 CYS A O 1
ATOM 665 N N . GLN A 1 82 ? 10.950 -7.592 -1.320 1.00 92.12 82 GLN A N 1
ATOM 666 C CA . GLN A 1 82 ? 12.359 -7.786 -0.957 1.00 92.12 82 GLN A CA 1
ATOM 667 C C . GLN A 1 82 ? 13.024 -8.857 -1.827 1.00 92.12 82 GLN A C 1
ATOM 669 O O . GLN A 1 82 ? 14.115 -8.653 -2.360 1.00 92.12 82 GLN A O 1
ATOM 674 N N . LYS A 1 83 ? 12.315 -9.969 -2.060 1.00 95.81 83 LYS A N 1
ATOM 675 C CA . LYS A 1 83 ? 12.769 -11.041 -2.950 1.00 95.81 83 LYS A CA 1
ATOM 676 C C . LYS A 1 83 ? 12.905 -10.582 -4.404 1.00 95.81 83 LYS A C 1
ATOM 678 O O . LYS A 1 83 ? 13.898 -10.917 -5.041 1.00 95.81 83 LYS A O 1
ATOM 683 N N . LEU A 1 84 ? 11.925 -9.849 -4.939 1.00 94.44 84 LEU A N 1
ATOM 684 C CA . LEU A 1 84 ? 11.963 -9.367 -6.326 1.00 94.44 84 LEU A CA 1
ATOM 685 C C . LEU A 1 84 ? 13.079 -8.345 -6.564 1.00 94.44 84 LEU A C 1
ATOM 687 O O . LEU A 1 84 ? 13.694 -8.347 -7.627 1.00 94.44 84 LEU A O 1
ATOM 691 N N . LEU A 1 85 ? 13.321 -7.477 -5.584 1.00 92.19 85 LEU A N 1
ATOM 692 C CA . LEU A 1 85 ? 14.351 -6.440 -5.634 1.00 92.19 85 LEU A CA 1
ATOM 693 C C . LEU A 1 85 ? 15.734 -6.956 -5.208 1.00 92.19 85 LEU A C 1
ATOM 695 O O . LEU A 1 85 ? 16.712 -6.226 -5.335 1.00 92.19 85 LEU A O 1
ATOM 699 N N . ASN A 1 86 ? 15.816 -8.198 -4.715 1.00 94.06 86 ASN A N 1
ATOM 700 C CA . ASN A 1 86 ? 17.027 -8.809 -4.168 1.00 94.06 86 ASN A CA 1
ATOM 701 C C . ASN A 1 86 ? 17.712 -7.900 -3.129 1.00 94.06 86 ASN A C 1
ATOM 703 O O . ASN A 1 86 ? 18.884 -7.542 -3.263 1.00 94.06 86 ASN A O 1
ATOM 707 N N . THR A 1 87 ? 16.946 -7.491 -2.117 1.00 87.81 87 THR A N 1
ATOM 708 C CA . THR A 1 87 ? 17.382 -6.562 -1.068 1.00 87.81 87 THR A CA 1
ATOM 709 C C . THR A 1 87 ? 16.966 -7.051 0.314 1.00 87.81 87 THR A C 1
ATOM 711 O O . THR A 1 87 ? 15.876 -7.597 0.476 1.00 87.81 87 THR A O 1
ATOM 714 N N . ASP A 1 88 ? 17.812 -6.796 1.311 1.00 88.19 88 ASP A N 1
ATOM 715 C CA . ASP A 1 88 ? 17.512 -7.046 2.728 1.00 88.19 88 ASP A CA 1
ATOM 716 C C . ASP A 1 88 ? 16.820 -5.846 3.398 1.00 88.19 88 ASP A C 1
ATOM 718 O O . ASP A 1 88 ? 16.416 -5.914 4.557 1.00 88.19 88 ASP A O 1
ATOM 722 N N . VAL A 1 89 ? 16.676 -4.724 2.683 1.00 87.44 89 VAL A N 1
ATOM 723 C CA . VAL A 1 89 ? 15.996 -3.532 3.203 1.00 87.44 89 VAL A CA 1
ATOM 724 C C . VAL A 1 89 ? 14.490 -3.782 3.264 1.00 87.44 89 VAL A C 1
ATOM 726 O O . VAL A 1 89 ? 13.912 -4.359 2.344 1.00 87.44 89 VAL A O 1
ATOM 729 N N . GLU A 1 90 ? 13.835 -3.339 4.335 1.00 88.50 90 GLU A N 1
ATOM 730 C CA . GLU A 1 90 ? 12.386 -3.468 4.500 1.00 88.50 90 GLU A CA 1
ATOM 731 C C . GLU A 1 90 ? 11.623 -2.557 3.526 1.00 88.50 90 GLU A C 1
ATOM 733 O O . GLU A 1 90 ? 11.517 -1.338 3.688 1.00 88.50 90 GLU A O 1
ATOM 738 N N . VAL A 1 91 ? 11.086 -3.182 2.480 1.00 87.88 91 VAL A N 1
ATOM 739 C CA . VAL A 1 91 ? 10.259 -2.547 1.452 1.00 87.88 91 VAL A CA 1
ATOM 740 C C . VAL A 1 91 ? 8.810 -2.888 1.746 1.00 87.88 91 VAL A C 1
ATOM 742 O O . VAL A 1 91 ? 8.462 -4.063 1.839 1.00 87.88 91 VAL A O 1
ATOM 745 N N . GLU A 1 92 ? 7.956 -1.879 1.876 1.00 89.62 92 GLU A N 1
ATOM 746 C CA . GLU A 1 92 ? 6.526 -2.124 2.042 1.00 89.62 92 GLU A CA 1
ATOM 747 C C . GLU A 1 92 ? 5.842 -2.346 0.696 1.00 89.62 92 GLU A C 1
ATOM 749 O O . GLU A 1 92 ? 4.968 -3.202 0.599 1.00 89.62 92 GLU A O 1
ATOM 754 N N . SER A 1 93 ? 6.244 -1.627 -0.354 1.00 92.06 93 SER A N 1
ATOM 755 C CA . SER A 1 93 ? 5.628 -1.783 -1.669 1.00 92.06 93 SER A CA 1
ATOM 756 C C . SER A 1 93 ? 6.594 -1.656 -2.840 1.00 92.06 93 SER A C 1
ATOM 758 O O . SER A 1 93 ? 7.570 -0.902 -2.822 1.00 92.06 93 SER A O 1
ATOM 760 N N . CYS A 1 94 ? 6.296 -2.401 -3.898 1.00 92.12 94 CYS A N 1
ATOM 761 C CA . CYS A 1 94 ? 7.029 -2.414 -5.154 1.00 92.12 94 CYS A CA 1
ATOM 762 C C . CYS A 1 94 ? 6.072 -2.611 -6.333 1.00 92.12 94 CYS A C 1
ATOM 764 O O . CYS A 1 94 ? 4.962 -3.130 -6.186 1.00 92.12 94 CYS A O 1
ATOM 766 N N . GLY A 1 95 ? 6.505 -2.186 -7.515 1.00 92.69 95 GLY A N 1
ATOM 767 C CA . GLY A 1 95 ? 5.783 -2.395 -8.765 1.00 92.69 95 GLY A CA 1
ATOM 768 C C . GLY A 1 95 ? 6.658 -3.096 -9.780 1.00 92.69 95 GLY A C 1
ATOM 769 O O . GLY A 1 95 ? 7.859 -2.846 -9.836 1.00 92.69 95 GLY A O 1
ATOM 770 N N . VAL A 1 96 ? 6.041 -3.957 -10.578 1.00 93.50 96 VAL A N 1
ATOM 771 C CA . VAL A 1 96 ? 6.615 -4.541 -11.785 1.00 93.50 96 VAL A CA 1
ATOM 772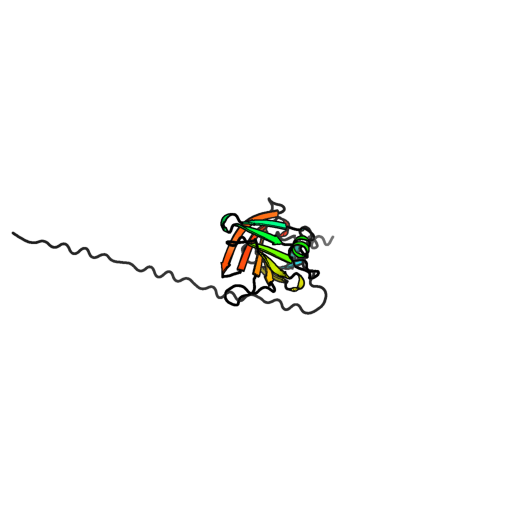 C C . VAL A 1 96 ? 5.934 -3.860 -12.961 1.00 93.50 96 VAL A C 1
ATOM 774 O O . VAL A 1 96 ? 4.730 -4.024 -13.169 1.00 93.50 96 VAL A O 1
ATOM 777 N N . PHE A 1 97 ? 6.710 -3.074 -13.694 1.00 89.31 97 PHE A N 1
ATOM 778 C CA . PHE A 1 97 ? 6.237 -2.245 -14.791 1.00 89.31 97 PHE A CA 1
ATOM 779 C C . PHE A 1 97 ? 6.648 -2.873 -16.116 1.00 89.31 97 PHE A C 1
ATOM 781 O O . PHE A 1 97 ? 7.827 -3.182 -16.333 1.00 89.31 97 PHE A O 1
ATOM 788 N N . GLU A 1 98 ? 5.673 -3.053 -17.002 1.00 85.19 98 GLU A N 1
ATOM 789 C CA . GLU A 1 98 ? 5.941 -3.458 -18.372 1.00 85.19 98 GLU A CA 1
ATOM 790 C C . GLU A 1 98 ? 6.559 -2.276 -19.126 1.00 85.19 98 GLU A C 1
ATOM 792 O O . GLU A 1 98 ? 6.055 -1.151 -19.116 1.00 85.19 98 GLU A O 1
ATOM 797 N N . THR A 1 99 ? 7.700 -2.524 -19.758 1.00 77.12 99 THR A N 1
ATOM 798 C CA . THR A 1 99 ? 8.348 -1.562 -20.652 1.00 77.12 99 THR A CA 1
ATOM 799 C C . THR A 1 99 ? 8.425 -2.180 -22.045 1.00 77.12 99 THR A C 1
ATOM 801 O O . THR A 1 99 ? 8.125 -3.357 -22.217 1.00 77.12 99 THR A O 1
ATOM 804 N N . ASN A 1 100 ? 8.869 -1.435 -23.063 1.00 76.00 100 ASN A N 1
ATOM 805 C CA . ASN A 1 100 ? 9.115 -1.983 -24.412 1.00 76.00 100 ASN A CA 1
ATOM 806 C C . ASN A 1 100 ? 10.300 -2.993 -24.461 1.00 76.00 100 ASN A C 1
ATOM 808 O O . ASN A 1 100 ? 10.968 -3.127 -25.485 1.00 76.00 100 ASN A O 1
ATOM 812 N N . GLY A 1 101 ? 10.607 -3.657 -23.346 1.00 78.25 101 GLY A N 1
ATOM 813 C CA . GLY A 1 101 ? 11.738 -4.539 -23.092 1.00 78.25 101 GLY A CA 1
ATOM 814 C C . GLY A 1 101 ? 11.462 -5.419 -21.860 1.00 78.25 101 GLY A C 1
ATOM 815 O O . GLY A 1 101 ? 10.304 -5.727 -21.588 1.00 78.25 101 GLY A O 1
ATOM 816 N N . PRO A 1 102 ? 12.488 -5.870 -21.114 1.00 83.06 102 PRO A N 1
ATOM 817 C CA . PRO A 1 102 ? 12.257 -6.657 -19.905 1.00 83.06 102 PRO A CA 1
ATOM 818 C C . PRO A 1 102 ? 11.473 -5.848 -18.863 1.00 83.06 102 PRO A C 1
ATOM 820 O O . PRO A 1 102 ? 11.654 -4.636 -18.732 1.00 83.06 102 PRO A O 1
ATOM 823 N N . ASN A 1 103 ? 10.621 -6.535 -18.101 1.00 88.38 103 ASN A N 1
ATOM 824 C CA . ASN A 1 103 ? 9.905 -5.924 -16.986 1.00 88.38 103 ASN A CA 1
ATOM 825 C C . ASN A 1 103 ? 10.895 -5.341 -15.977 1.00 88.38 103 ASN A C 1
ATOM 827 O O . ASN A 1 103 ? 11.898 -5.979 -15.644 1.00 88.38 103 ASN A O 1
ATOM 831 N N . VAL A 1 104 ? 10.590 -4.148 -15.473 1.00 89.38 104 VAL A N 1
ATOM 832 C CA . VAL A 1 104 ? 11.406 -3.486 -14.454 1.00 89.38 104 VAL A CA 1
ATOM 833 C C . VAL A 1 104 ? 10.654 -3.510 -13.134 1.00 89.38 104 VAL A C 1
ATOM 835 O O . VAL A 1 104 ? 9.505 -3.077 -13.065 1.00 89.38 104 VAL A O 1
ATOM 838 N N . THR A 1 105 ? 11.307 -4.010 -12.088 1.00 90.69 105 THR A N 1
ATOM 839 C CA . THR A 1 105 ? 10.784 -3.949 -10.722 1.00 90.69 105 THR A CA 1
ATOM 840 C C . THR A 1 105 ? 11.387 -2.750 -10.007 1.00 90.69 105 THR A C 1
ATOM 842 O O . THR A 1 105 ? 12.604 -2.596 -10.020 1.00 90.69 105 THR A O 1
ATOM 845 N N . MET A 1 106 ? 10.562 -1.932 -9.356 1.00 88.88 106 MET A N 1
ATOM 846 C CA . MET A 1 106 ? 11.026 -0.783 -8.569 1.00 88.88 106 MET A CA 1
ATOM 847 C C . MET A 1 106 ? 10.366 -0.759 -7.194 1.00 88.88 106 MET A C 1
ATOM 849 O O . MET A 1 106 ? 9.195 -1.123 -7.050 1.00 88.88 106 MET A O 1
ATOM 853 N N . ALA A 1 107 ? 11.109 -0.306 -6.183 1.00 87.88 107 ALA A N 1
ATOM 854 C CA . ALA A 1 107 ? 10.554 -0.011 -4.867 1.00 87.88 107 ALA A CA 1
ATOM 855 C C . ALA A 1 107 ? 9.707 1.268 -4.938 1.00 87.88 107 ALA A C 1
ATOM 857 O O . ALA A 1 107 ? 10.212 2.338 -5.280 1.00 87.88 107 ALA A O 1
ATOM 858 N N . ILE A 1 108 ? 8.425 1.162 -4.589 1.00 87.56 108 ILE A N 1
ATOM 859 C CA . ILE A 1 108 ? 7.488 2.294 -4.580 1.00 87.56 108 ILE A CA 1
ATOM 860 C C . ILE A 1 108 ? 7.338 2.858 -3.161 1.00 87.56 108 ILE A C 1
ATOM 862 O O . ILE A 1 108 ? 7.051 4.041 -3.007 1.00 87.56 108 ILE A O 1
ATOM 866 N N . GLY A 1 109 ? 7.570 2.050 -2.123 1.00 82.81 109 GLY A N 1
ATOM 867 C CA . GLY A 1 109 ? 7.415 2.472 -0.735 1.00 82.81 109 GLY A CA 1
ATOM 868 C C . GLY A 1 109 ? 8.318 1.716 0.232 1.00 82.81 109 GLY A C 1
ATOM 869 O O . GLY A 1 109 ? 8.347 0.485 0.236 1.00 82.81 109 GLY A O 1
ATOM 870 N N . MET A 1 110 ? 9.035 2.457 1.076 1.00 83.50 110 MET A N 1
ATOM 871 C CA . MET A 1 110 ? 9.838 1.896 2.169 1.00 83.50 110 MET A CA 1
ATOM 872 C C . MET A 1 110 ? 8.995 1.747 3.434 1.00 83.50 110 MET A C 1
ATOM 874 O O . MET A 1 110 ? 8.223 2.649 3.749 1.00 83.50 110 MET A O 1
ATOM 878 N N . PHE A 1 111 ? 9.192 0.672 4.200 1.00 80.50 111 PHE A N 1
ATOM 879 C CA . PHE A 1 111 ? 8.405 0.426 5.417 1.00 80.50 111 PHE A CA 1
ATOM 880 C C . PHE A 1 111 ? 8.656 1.453 6.534 1.00 80.50 111 PHE A C 1
ATOM 882 O O . PHE A 1 111 ? 7.737 1.886 7.230 1.00 80.50 111 PHE A O 1
ATOM 889 N N . ASP A 1 112 ? 9.901 1.898 6.695 1.00 72.12 112 ASP A N 1
ATOM 890 C CA . ASP A 1 112 ? 10.251 2.949 7.661 1.00 72.12 112 ASP A CA 1
ATOM 891 C C . ASP A 1 112 ? 10.030 4.372 7.128 1.00 72.12 112 ASP A C 1
ATOM 893 O O .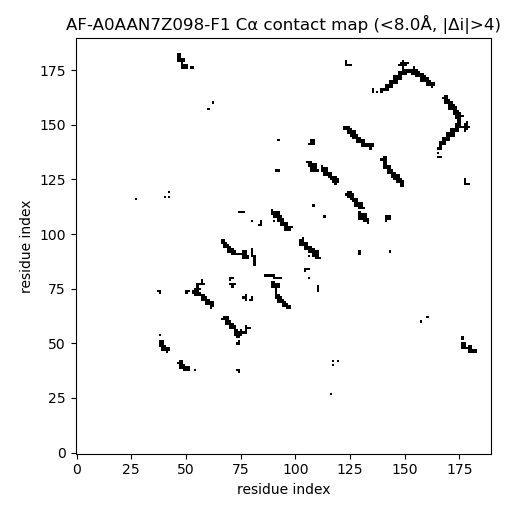 ASP A 1 112 ? 10.184 5.344 7.866 1.00 72.12 112 ASP A O 1
ATOM 897 N N . GLY A 1 113 ? 9.643 4.506 5.855 1.00 62.38 113 GLY A N 1
ATOM 898 C CA . GLY A 1 113 ? 9.308 5.780 5.213 1.00 62.38 113 GLY A CA 1
ATOM 899 C C . GLY A 1 113 ? 7.812 6.101 5.219 1.00 62.38 113 GLY A C 1
ATOM 900 O O . GLY A 1 113 ? 7.410 7.098 4.617 1.00 62.38 113 GLY A O 1
ATOM 901 N N . ALA A 1 114 ? 6.994 5.256 5.850 1.00 61.09 114 ALA A N 1
ATOM 902 C CA . ALA A 1 114 ? 5.549 5.400 5.882 1.00 61.09 114 ALA A CA 1
ATOM 903 C C . ALA A 1 114 ? 5.125 6.651 6.658 1.00 61.09 114 ALA A C 1
ATOM 905 O O . ALA A 1 114 ? 5.374 6.785 7.858 1.00 61.09 114 ALA A O 1
ATOM 906 N N . THR A 1 115 ? 4.427 7.559 5.982 1.00 65.06 115 THR A N 1
ATOM 907 C CA . THR A 1 115 ? 3.671 8.629 6.628 1.00 65.06 115 THR A CA 1
ATOM 908 C C . THR A 1 115 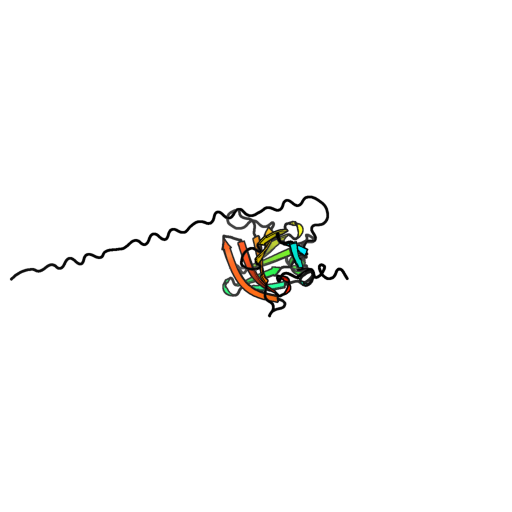? 2.199 8.272 6.572 1.00 65.06 115 THR A C 1
ATOM 910 O O . THR A 1 115 ? 1.609 8.173 5.497 1.00 65.06 115 THR A O 1
ATOM 913 N N . VAL A 1 116 ? 1.593 8.106 7.740 1.00 63.19 116 VAL A N 1
ATOM 914 C CA . VAL A 1 116 ? 0.156 7.870 7.837 1.00 63.19 116 VAL A CA 1
ATOM 915 C C . VAL A 1 116 ? -0.561 9.189 8.069 1.00 63.19 116 VAL A C 1
ATOM 917 O O . VAL A 1 116 ? -0.170 9.970 8.938 1.00 63.19 116 VAL A O 1
ATOM 920 N N . GLN A 1 117 ? -1.621 9.427 7.302 1.00 64.19 117 GLN A N 1
ATOM 921 C CA . GLN A 1 117 ? -2.542 10.539 7.511 1.00 64.19 117 GLN A CA 1
ATOM 922 C C . GLN A 1 117 ? -3.968 9.993 7.598 1.00 64.19 117 GLN A C 1
ATOM 924 O O . GLN A 1 117 ? -4.442 9.283 6.712 1.00 64.19 117 GLN A O 1
ATOM 929 N N . VAL A 1 118 ? -4.666 10.312 8.684 1.00 60.06 118 VAL A N 1
ATOM 930 C CA . VAL A 1 118 ? -6.041 9.854 8.907 1.00 60.06 118 VAL A CA 1
ATOM 931 C C . VAL A 1 118 ? -6.990 11.014 8.633 1.00 60.06 118 VAL A C 1
ATOM 933 O O . VAL A 1 118 ? -6.852 12.066 9.249 1.00 60.06 118 VAL A O 1
ATOM 936 N N . TYR A 1 119 ? -7.954 10.824 7.727 1.00 63.12 119 TYR A N 1
ATOM 937 C CA . TYR A 1 119 ? -8.960 11.833 7.400 1.00 63.12 119 TYR A CA 1
ATOM 938 C C . TYR A 1 119 ? -10.364 11.283 7.667 1.00 63.12 119 TYR A C 1
ATOM 940 O O . TYR A 1 119 ? -10.935 10.536 6.873 1.00 63.12 119 TYR A O 1
ATOM 948 N N . THR A 1 120 ? -10.949 11.653 8.804 1.00 56.28 120 THR A N 1
ATOM 949 C CA . THR A 1 120 ? -12.231 11.083 9.256 1.00 56.28 120 THR A CA 1
ATOM 950 C C . THR A 1 120 ? -13.453 11.947 8.965 1.00 56.28 120 THR A C 1
ATOM 952 O O . THR A 1 120 ? -14.573 11.499 9.177 1.00 56.28 120 THR A O 1
ATOM 955 N N . GLU A 1 121 ? -13.289 13.162 8.435 1.00 50.97 121 GLU A N 1
ATOM 956 C CA . GLU A 1 121 ? -14.362 14.165 8.503 1.00 50.97 121 GLU A CA 1
ATOM 957 C C . GLU A 1 121 ? -15.587 13.904 7.602 1.00 50.97 121 GLU A C 1
ATOM 959 O O . GLU A 1 121 ? -16.640 14.483 7.862 1.00 50.97 121 GLU A O 1
ATOM 964 N N . VAL A 1 122 ? -15.517 13.048 6.566 1.00 47.50 122 VAL A N 1
ATOM 965 C CA . VAL A 1 122 ? -16.674 12.840 5.657 1.00 47.50 122 VAL A CA 1
ATOM 966 C C . VAL A 1 122 ? -16.835 11.407 5.121 1.00 47.50 122 VAL A C 1
ATOM 968 O O . VAL A 1 122 ? -17.955 11.001 4.815 1.00 47.50 122 VAL A O 1
ATOM 971 N N . THR A 1 123 ? -15.761 10.618 4.999 1.00 49.91 123 THR A N 1
ATOM 972 C CA . THR A 1 123 ? -15.791 9.353 4.229 1.00 49.91 123 THR A CA 1
ATOM 973 C C . THR A 1 123 ? -15.146 8.138 4.906 1.00 49.91 123 THR A C 1
ATOM 975 O O . THR A 1 123 ? -15.081 7.088 4.273 1.00 49.91 123 THR A O 1
ATOM 978 N N . ASN A 1 124 ? -14.704 8.226 6.172 1.00 54.59 124 ASN A N 1
ATOM 979 C CA . ASN A 1 124 ? -13.880 7.183 6.817 1.00 54.59 124 ASN A CA 1
ATOM 980 C C . ASN A 1 124 ? -12.697 6.777 5.921 1.00 54.59 124 ASN A C 1
ATOM 982 O O . ASN A 1 124 ? -12.504 5.596 5.623 1.00 54.59 124 ASN A O 1
ATOM 986 N N . LEU A 1 125 ? -11.978 7.783 5.417 1.00 54.62 125 LEU A N 1
ATOM 987 C CA . LEU A 1 125 ? -10.942 7.611 4.412 1.00 54.62 125 LEU A CA 1
ATOM 988 C C . LEU A 1 125 ? -9.574 7.698 5.076 1.00 54.62 125 LEU A C 1
ATOM 990 O O . LEU A 1 125 ? -9.140 8.740 5.570 1.00 54.62 125 LEU A O 1
ATOM 994 N N . PHE A 1 126 ? -8.885 6.573 5.084 1.00 60.22 126 PHE A N 1
ATOM 995 C CA . PHE A 1 126 ? -7.565 6.466 5.670 1.00 60.22 126 PHE A CA 1
ATOM 996 C C . PHE A 1 126 ? -6.507 6.489 4.570 1.00 60.22 126 PHE A C 1
ATOM 998 O O . PHE A 1 126 ? -6.576 5.693 3.633 1.00 60.22 126 PHE A O 1
ATOM 1005 N N . TYR A 1 127 ? -5.540 7.400 4.692 1.00 56.84 127 TYR A N 1
ATOM 1006 C CA . TYR A 1 127 ? -4.447 7.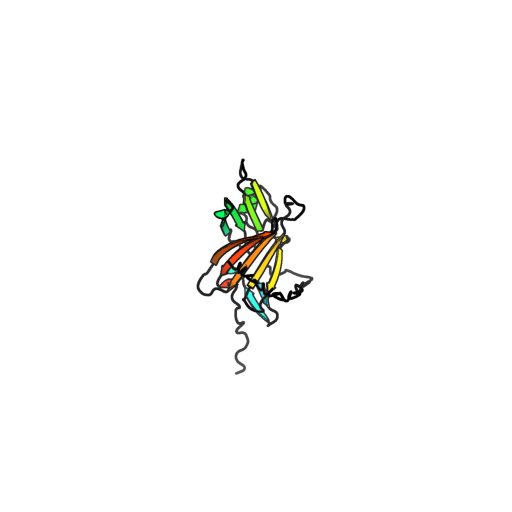542 3.743 1.00 56.84 127 TYR A CA 1
ATOM 1007 C C . TYR A 1 127 ? -3.187 6.945 4.352 1.00 56.84 127 TYR A C 1
ATOM 1009 O O . TYR A 1 127 ? -2.568 7.498 5.266 1.00 56.84 127 TYR A O 1
ATOM 1017 N N . TYR A 1 128 ? -2.793 5.807 3.805 1.00 56.81 128 TYR A N 1
ATOM 1018 C CA . TYR A 1 128 ? -1.503 5.209 4.083 1.00 56.81 128 TYR A CA 1
ATOM 1019 C C . TYR A 1 128 ? -0.554 5.574 2.951 1.00 56.81 128 TYR A C 1
ATOM 1021 O O . TYR A 1 128 ? -0.707 5.066 1.842 1.00 56.81 128 TYR A O 1
ATOM 1029 N N . GLN A 1 129 ? 0.397 6.473 3.189 1.00 58.69 129 GLN A N 1
ATOM 1030 C CA . GLN A 1 129 ? 1.320 6.905 2.148 1.00 58.69 129 GLN A CA 1
ATOM 1031 C C . GLN A 1 129 ? 2.736 6.436 2.457 1.00 58.69 129 GLN A C 1
ATOM 1033 O O . GLN A 1 129 ? 3.305 6.782 3.489 1.00 58.69 129 GLN A O 1
ATOM 1038 N N . ASN A 1 130 ? 3.338 5.737 1.500 1.00 60.88 130 ASN A N 1
ATOM 1039 C CA . ASN A 1 130 ? 4.763 5.452 1.513 1.00 60.88 130 ASN A CA 1
ATOM 1040 C C . ASN A 1 130 ? 5.480 6.249 0.443 1.00 60.88 130 ASN A C 1
ATOM 1042 O O . ASN A 1 130 ? 5.016 6.365 -0.694 1.00 60.88 130 ASN A O 1
ATOM 1046 N N . VAL A 1 131 ? 6.661 6.728 0.811 1.00 59.84 131 VAL A N 1
ATOM 1047 C CA . VAL A 1 131 ? 7.603 7.335 -0.119 1.00 59.84 131 VAL A CA 1
ATOM 1048 C C . VAL A 1 131 ? 8.682 6.306 -0.451 1.00 59.84 131 VAL A C 1
ATOM 1050 O O . VAL A 1 131 ? 9.312 5.725 0.436 1.00 59.84 131 VAL A O 1
ATOM 1053 N N . GLY A 1 132 ? 8.855 6.036 -1.738 1.00 59.28 132 GLY A N 1
ATOM 1054 C CA . GLY A 1 132 ? 9.893 5.167 -2.271 1.00 59.28 132 GLY A CA 1
ATOM 1055 C C . GLY A 1 132 ? 11.247 5.868 -2.355 1.00 59.28 132 GLY A C 1
ATOM 1056 O O . GLY A 1 132 ? 11.365 7.091 -2.264 1.00 59.28 132 GLY A O 1
ATOM 1057 N N . VAL A 1 133 ? 12.294 5.071 -2.556 1.00 61.31 133 VAL A N 1
ATOM 1058 C CA . VAL A 1 133 ? 13.667 5.566 -2.764 1.00 61.31 133 VAL A CA 1
ATOM 1059 C C . VAL A 1 133 ? 13.962 5.895 -4.226 1.00 61.31 133 VAL A C 1
ATOM 1061 O O . VAL A 1 133 ? 14.851 6.696 -4.511 1.00 61.31 133 VAL A O 1
ATOM 1064 N N . GLU A 1 134 ? 13.219 5.296 -5.155 1.00 65.19 134 GLU A N 1
ATOM 1065 C CA . GLU A 1 134 ? 13.481 5.423 -6.584 1.00 65.19 134 GLU A CA 1
ATOM 1066 C C . GLU A 1 134 ? 12.969 6.754 -7.135 1.00 65.19 134 GLU A C 1
ATOM 1068 O O . GLU A 1 134 ? 11.862 7.215 -6.830 1.00 65.19 134 GLU A O 1
ATOM 1073 N N . THR A 1 135 ? 13.811 7.382 -7.958 1.00 67.75 135 THR A N 1
ATOM 1074 C CA . THR A 1 135 ? 13.488 8.653 -8.602 1.00 67.75 135 THR A CA 1
ATOM 1075 C C . THR A 1 135 ? 12.815 8.372 -9.928 1.00 67.75 135 THR A C 1
ATOM 1077 O O . THR A 1 135 ? 13.346 7.674 -10.788 1.00 67.75 135 THR A O 1
ATOM 1080 N N . CYS A 1 136 ? 11.649 8.954 -10.116 1.00 69.19 136 CYS A N 1
ATOM 1081 C CA . CYS A 1 136 ? 10.919 8.836 -11.348 1.00 69.19 136 CYS A CA 1
ATOM 1082 C C . CYS A 1 136 ? 11.461 9.730 -12.465 1.00 69.19 136 CYS A C 1
ATOM 1084 O O . CYS A 1 136 ? 12.067 10.773 -12.182 1.00 69.19 136 CYS A O 1
ATOM 1086 N N . PRO A 1 137 ? 11.173 9.391 -13.739 1.00 60.22 137 PRO A N 1
ATOM 1087 C CA . PRO A 1 137 ? 11.462 10.269 -14.864 1.00 60.22 137 PRO A CA 1
ATOM 1088 C C . PRO A 1 137 ? 10.763 11.622 -14.649 1.00 60.22 137 PRO A C 1
ATOM 1090 O O . PRO A 1 137 ? 9.539 11.714 -14.725 1.00 60.22 137 PRO A O 1
ATOM 1093 N N . GLY A 1 138 ? 11.532 12.667 -14.321 1.00 57.94 138 GLY A N 1
ATOM 1094 C CA . GLY A 1 138 ? 10.998 13.990 -13.958 1.00 57.94 138 GLY A CA 1
ATOM 1095 C C . GLY A 1 138 ? 11.277 14.477 -12.527 1.00 57.94 138 GLY A C 1
ATOM 1096 O O . GLY A 1 138 ? 10.676 15.467 -12.122 1.00 57.94 138 GLY A O 1
ATOM 1097 N N . ASN A 1 139 ? 12.204 13.848 -11.789 1.00 61.09 139 ASN A N 1
ATOM 1098 C CA . ASN A 1 139 ? 12.737 14.291 -10.482 1.00 61.09 139 ASN A CA 1
ATOM 1099 C C . ASN A 1 139 ? 11.779 14.189 -9.273 1.00 61.09 139 ASN A C 1
ATOM 1101 O O . ASN A 1 139 ? 11.971 14.888 -8.280 1.00 61.09 139 ASN A O 1
ATOM 1105 N N . GLY A 1 140 ? 10.767 13.320 -9.323 1.00 68.06 140 GLY A N 1
ATOM 1106 C CA . GLY A 1 140 ? 9.919 12.990 -8.164 1.00 68.06 140 GLY A CA 1
ATOM 1107 C C . GLY A 1 140 ? 10.271 11.628 -7.568 1.00 68.06 140 GLY A C 1
ATOM 1108 O O . GLY A 1 140 ? 10.801 10.783 -8.277 1.00 68.06 140 GLY A O 1
ATOM 1109 N N . GLN A 1 141 ? 9.966 11.385 -6.294 1.00 76.12 141 GLN A N 1
ATOM 1110 C CA . GLN A 1 141 ? 10.022 10.030 -5.731 1.00 76.12 141 GLN A CA 1
ATOM 1111 C C . GLN A 1 141 ? 8.788 9.236 -6.162 1.00 76.12 141 GLN A C 1
ATOM 1113 O O . GLN A 1 141 ? 7.705 9.807 -6.318 1.00 76.12 141 GLN A O 1
ATOM 1118 N N . MET A 1 142 ? 8.945 7.928 -6.361 1.00 80.62 142 MET A N 1
ATOM 1119 C CA . MET A 1 142 ? 7.791 7.039 -6.466 1.00 80.62 142 MET A CA 1
ATOM 1120 C C . MET A 1 142 ? 7.027 7.030 -5.143 1.00 80.62 142 MET A C 1
ATOM 1122 O O . MET A 1 142 ? 7.627 6.961 -4.075 1.00 80.62 142 MET A O 1
ATOM 1126 N N . ILE A 1 143 ? 5.705 7.140 -5.215 1.00 82.94 143 ILE A N 1
ATOM 1127 C CA . ILE A 1 143 ? 4.821 7.180 -4.053 1.00 82.94 143 ILE A CA 1
ATOM 1128 C C . ILE A 1 143 ? 3.691 6.187 -4.285 1.00 82.94 143 ILE A C 1
ATOM 1130 O O . ILE A 1 143 ? 3.051 6.198 -5.344 1.00 82.94 143 ILE A O 1
ATOM 1134 N N . MET A 1 144 ? 3.428 5.362 -3.275 1.00 85.94 144 MET A N 1
ATOM 1135 C CA . MET A 1 144 ? 2.204 4.575 -3.185 1.00 85.94 144 MET A CA 1
ATOM 1136 C C . MET A 1 144 ? 1.356 5.122 -2.051 1.00 85.94 144 MET A C 1
ATOM 1138 O O . MET A 1 144 ? 1.830 5.257 -0.924 1.00 85.94 144 MET A O 1
ATOM 1142 N N . GLN A 1 145 ? 0.099 5.389 -2.359 1.00 87.69 145 GLN A N 1
ATOM 1143 C CA . GLN A 1 145 ? -0.915 5.753 -1.392 1.00 87.69 145 GLN A CA 1
ATOM 1144 C C . GLN A 1 145 ? -2.009 4.689 -1.408 1.00 87.69 145 GLN A C 1
ATOM 1146 O O . GLN A 1 145 ? -2.574 4.382 -2.459 1.00 87.69 145 GLN A O 1
ATOM 1151 N N . LEU A 1 146 ? -2.307 4.126 -0.245 1.00 89.19 146 LEU A N 1
ATOM 1152 C CA . LEU A 1 146 ? -3.455 3.257 -0.044 1.00 89.19 146 LEU A CA 1
ATOM 1153 C C . LEU A 1 146 ? -4.573 4.093 0.572 1.00 89.19 146 LEU A C 1
ATOM 1155 O O . LEU A 1 146 ? -4.403 4.691 1.634 1.00 89.19 146 LEU A O 1
ATOM 1159 N N . GLU A 1 147 ? -5.705 4.129 -0.113 1.00 90.62 147 GLU A N 1
ATOM 1160 C CA . GLU A 1 147 ? -6.937 4.755 0.346 1.00 90.62 147 GLU A CA 1
ATOM 1161 C C . GLU A 1 147 ? -7.849 3.662 0.892 1.00 90.62 147 GLU A C 1
ATOM 1163 O O . GLU A 1 147 ? -8.521 2.962 0.131 1.00 90.62 147 GLU A O 1
ATOM 1168 N N . LEU A 1 148 ? -7.847 3.476 2.211 1.00 89.31 148 LEU A N 1
ATOM 1169 C CA . LEU A 1 148 ? -8.703 2.481 2.849 1.00 89.31 148 LEU A CA 1
ATOM 1170 C C . LEU A 1 148 ? -10.050 3.122 3.189 1.00 89.31 148 LEU A C 1
ATOM 1172 O O . LEU A 1 148 ? -10.119 4.084 3.952 1.00 89.31 148 LEU A O 1
ATOM 1176 N N . ASN A 1 149 ? -11.111 2.563 2.621 1.00 90.00 149 ASN A N 1
ATOM 1177 C CA . ASN A 1 149 ? -12.492 2.964 2.827 1.00 90.00 149 ASN A CA 1
ATOM 1178 C C . ASN A 1 149 ? -13.179 1.946 3.732 1.00 90.00 149 ASN A C 1
ATOM 1180 O O . ASN A 1 149 ? -13.132 0.737 3.465 1.00 90.00 149 ASN A O 1
ATOM 1184 N N . CYS A 1 150 ? -13.871 2.431 4.762 1.00 89.38 150 CYS A N 1
ATOM 1185 C CA . CYS A 1 150 ? -14.724 1.577 5.580 1.00 89.38 150 CYS A CA 1
ATOM 1186 C C . CYS A 1 150 ? -15.792 0.895 4.715 1.00 89.38 150 CYS A C 1
ATOM 1188 O O . CYS A 1 150 ? -16.639 1.548 4.099 1.00 89.38 150 CYS A O 1
ATOM 1190 N N . ASN A 1 151 ? -15.767 -0.436 4.697 1.00 90.94 151 ASN A N 1
ATOM 1191 C CA . ASN A 1 151 ? -16.764 -1.239 4.012 1.00 90.94 151 ASN A CA 1
ATOM 1192 C C . ASN A 1 151 ? -17.111 -2.488 4.831 1.00 90.94 151 ASN A C 1
ATOM 1194 O O . ASN A 1 151 ? -16.348 -3.448 4.872 1.00 90.94 151 ASN A O 1
ATOM 1198 N N . TYR A 1 152 ? -18.295 -2.496 5.445 1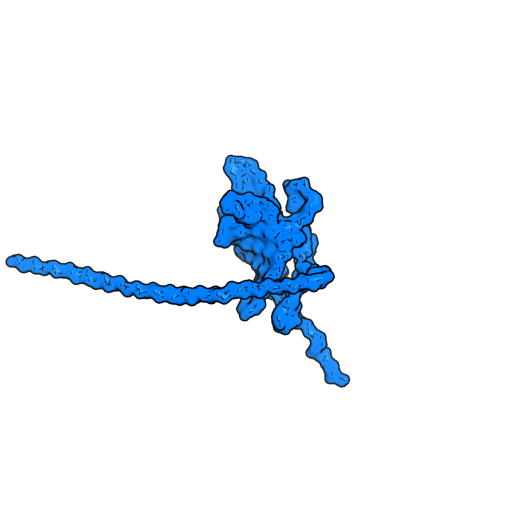.00 90.19 152 TYR A N 1
ATOM 1199 C CA . TYR A 1 152 ? -18.762 -3.606 6.285 1.00 90.19 152 TYR A CA 1
ATOM 1200 C C . TYR A 1 152 ? -19.073 -4.902 5.515 1.00 90.19 152 TYR A C 1
ATOM 1202 O O . TYR A 1 152 ? -19.294 -5.936 6.141 1.00 90.19 152 TYR A O 1
ATOM 1210 N N . TYR A 1 153 ? -19.110 -4.867 4.179 1.00 92.81 153 TYR A N 1
ATOM 1211 C CA . TYR A 1 153 ? -19.452 -6.029 3.353 1.00 92.81 153 TYR A CA 1
ATOM 1212 C C . TYR A 1 153 ? -18.236 -6.839 2.903 1.00 92.81 153 TYR A C 1
ATOM 1214 O O . TYR A 1 153 ? -18.387 -8.006 2.541 1.00 92.81 153 TYR A O 1
ATOM 1222 N N . PHE A 1 154 ? -17.040 -6.245 2.912 1.00 90.62 154 PHE A N 1
ATOM 1223 C CA . PHE A 1 154 ? -15.832 -6.886 2.403 1.00 90.62 154 PHE A CA 1
ATOM 1224 C C . PHE A 1 154 ? -14.727 -6.882 3.450 1.00 90.62 154 PHE A C 1
ATOM 1226 O O . PHE A 1 154 ? -14.421 -5.857 4.054 1.00 90.62 154 PHE A O 1
ATOM 1233 N N . ASN A 1 155 ? -14.066 -8.030 3.612 1.00 91.56 155 ASN A N 1
ATOM 1234 C CA . ASN A 1 155 ? -12.868 -8.099 4.443 1.00 91.56 155 ASN A CA 1
ATOM 1235 C C . ASN A 1 155 ? -11.738 -7.258 3.831 1.00 91.56 155 ASN A C 1
ATOM 1237 O O . ASN A 1 155 ? -11.104 -6.465 4.518 1.00 91.56 155 ASN A O 1
ATOM 1241 N N . PHE A 1 156 ? -11.525 -7.404 2.520 1.00 93.81 156 PHE A N 1
ATOM 1242 C CA . PHE A 1 156 ? -10.538 -6.654 1.751 1.00 93.81 156 PHE A CA 1
ATOM 1243 C C . PHE A 1 156 ? -10.879 -6.721 0.259 1.00 93.81 156 PHE A C 1
ATOM 1245 O O . PHE A 1 156 ? -11.075 -7.811 -0.282 1.00 93.81 156 PHE A O 1
ATOM 1252 N N . THR A 1 157 ? -10.977 -5.588 -0.431 1.00 95.31 157 THR A N 1
ATOM 1253 C CA . THR A 1 157 ? -11.247 -5.543 -1.877 1.00 95.31 157 THR A CA 1
ATOM 1254 C C . THR A 1 157 ? -10.639 -4.291 -2.489 1.00 95.31 157 THR A C 1
ATOM 1256 O O . THR A 1 157 ? -10.933 -3.189 -2.046 1.00 95.31 157 THR A O 1
ATOM 1259 N N . VAL A 1 158 ? -9.826 -4.445 -3.535 1.00 94.62 158 VAL A N 1
ATOM 1260 C CA . VAL A 1 158 ? -9.350 -3.305 -4.330 1.00 94.62 158 VAL A CA 1
ATOM 1261 C C . VAL A 1 158 ? -10.480 -2.846 -5.249 1.00 94.62 158 VAL A C 1
ATOM 1263 O O . VAL A 1 158 ? -11.035 -3.647 -5.999 1.00 94.62 158 VAL A O 1
ATOM 1266 N N . HIS A 1 159 ? -10.833 -1.566 -5.181 1.00 92.50 159 HIS A N 1
ATOM 1267 C CA . HIS A 1 159 ? -11.864 -0.959 -6.021 1.00 92.50 159 HIS A CA 1
ATOM 1268 C C . HIS A 1 159 ? -11.274 -0.331 -7.276 1.00 92.50 159 HIS A C 1
ATOM 1270 O O . HIS A 1 159 ? -11.788 -0.545 -8.372 1.00 92.50 159 HIS A O 1
ATOM 1276 N N . THR A 1 160 ? -10.208 0.450 -7.115 1.00 90.75 160 THR A N 1
ATOM 1277 C CA . THR A 1 160 ? -9.597 1.194 -8.217 1.00 90.75 160 THR A CA 1
ATOM 1278 C C . THR A 1 160 ? -8.112 1.386 -7.982 1.00 90.75 160 THR A C 1
ATOM 1280 O O . THR A 1 160 ? -7.687 1.617 -6.851 1.00 90.75 160 THR A O 1
ATOM 1283 N N . VAL A 1 161 ? -7.348 1.401 -9.069 1.00 91.00 161 VAL A N 1
ATOM 1284 C CA . VAL A 1 161 ? -5.983 1.922 -9.097 1.00 91.00 161 VAL A CA 1
ATOM 1285 C C . VAL A 1 161 ? -5.947 3.072 -10.084 1.00 91.00 161 VAL A C 1
ATOM 1287 O O . VAL A 1 161 ? -6.518 2.982 -11.170 1.00 91.00 161 VAL A O 1
ATOM 1290 N N . TYR A 1 162 ? -5.326 4.178 -9.696 1.00 88.81 162 TYR A N 1
ATOM 1291 C CA . TYR A 1 162 ? -5.123 5.300 -10.601 1.00 88.81 162 TYR A CA 1
ATOM 1292 C C . TYR A 1 162 ? -3.857 6.072 -10.256 1.00 88.81 162 TYR A C 1
ATOM 1294 O O . TYR A 1 162 ? -3.341 6.032 -9.138 1.00 88.81 162 TYR A O 1
ATOM 1302 N N . GLN A 1 163 ? -3.355 6.799 -11.248 1.00 82.62 163 GLN A N 1
ATOM 1303 C CA . GLN A 1 163 ? -2.149 7.600 -11.128 1.00 82.62 163 GLN A CA 1
ATOM 1304 C C . GLN A 1 163 ? -2.530 9.083 -11.071 1.00 82.62 163 GLN A C 1
ATOM 1306 O O . GLN A 1 163 ? -2.936 9.668 -12.073 1.00 82.62 163 GLN A O 1
ATOM 1311 N N . ALA A 1 164 ? -2.437 9.699 -9.889 1.00 75.25 164 ALA A N 1
ATOM 1312 C CA . ALA A 1 164 ? -2.876 11.086 -9.691 1.00 75.25 164 ALA A CA 1
ATOM 1313 C C . ALA A 1 164 ? -1.916 12.118 -10.312 1.00 75.25 164 ALA A C 1
ATOM 1315 O O . ALA A 1 164 ? -2.339 13.197 -10.727 1.00 75.25 164 ALA A O 1
ATOM 1316 N N . ARG A 1 165 ? -0.614 11.803 -10.349 1.00 74.31 165 ARG A N 1
ATOM 1317 C CA . ARG A 1 165 ? 0.483 12.581 -10.959 1.00 74.31 165 ARG A CA 1
ATOM 1318 C C . ARG A 1 165 ? 1.600 11.628 -11.375 1.00 74.31 165 ARG A C 1
ATOM 1320 O O . ARG A 1 165 ? 1.560 10.458 -10.997 1.00 74.31 165 ARG A O 1
ATOM 1327 N N . THR A 1 166 ? 2.619 12.131 -12.077 1.00 74.44 166 THR A N 1
ATOM 1328 C CA . THR A 1 166 ? 3.839 11.370 -12.382 1.00 74.44 166 THR A CA 1
ATOM 1329 C C . THR A 1 166 ? 4.339 10.675 -11.116 1.00 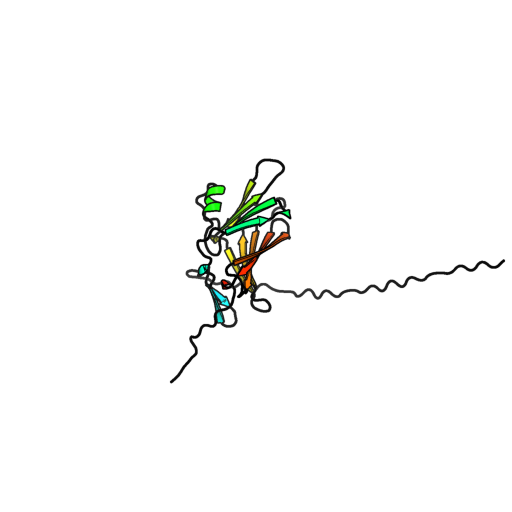74.44 166 THR A C 1
ATOM 1331 O O . THR A 1 166 ? 4.786 11.330 -10.178 1.00 74.44 166 THR A O 1
ATOM 1334 N N . CYS A 1 167 ? 4.209 9.347 -11.099 1.00 79.00 167 CYS A N 1
ATOM 1335 C CA . CYS A 1 167 ? 4.738 8.457 -10.063 1.00 79.00 167 CYS A CA 1
ATOM 1336 C C . CYS A 1 167 ? 4.082 8.521 -8.689 1.00 79.00 167 CYS A C 1
ATOM 1338 O O . CYS A 1 167 ? 4.656 8.052 -7.711 1.00 79.00 167 CYS A O 1
ATOM 1340 N N . HIS A 1 168 ? 2.847 9.012 -8.638 1.00 85.94 168 HIS A N 1
ATOM 1341 C CA . HIS A 1 168 ? 1.976 8.829 -7.490 1.00 85.94 168 HIS A CA 1
ATOM 1342 C C . HIS A 1 168 ? 0.879 7.822 -7.839 1.00 85.94 168 HIS A C 1
ATOM 1344 O O . HIS A 1 168 ? -0.070 8.158 -8.551 1.00 85.94 168 HIS A O 1
ATOM 1350 N N . THR A 1 169 ? 1.041 6.590 -7.359 1.00 87.31 169 THR A N 1
ATOM 1351 C CA . THR A 1 169 ? 0.053 5.517 -7.511 1.00 87.31 169 THR A CA 1
ATOM 1352 C C . THR A 1 169 ? -0.875 5.521 -6.309 1.00 87.31 169 THR A C 1
ATOM 1354 O O . THR A 1 169 ? -0.406 5.455 -5.174 1.00 87.31 169 THR A O 1
ATOM 1357 N N . ILE A 1 170 ? -2.177 5.563 -6.562 1.00 90.06 170 ILE A N 1
ATOM 1358 C CA . ILE A 1 170 ? -3.209 5.482 -5.534 1.00 90.06 170 ILE A CA 1
ATOM 1359 C C . ILE A 1 170 ? -3.988 4.183 -5.732 1.00 90.06 170 ILE A C 1
ATOM 1361 O O . ILE A 1 170 ? -4.468 3.909 -6.834 1.00 90.06 170 ILE A O 1
ATOM 1365 N N . ILE A 1 171 ? -4.106 3.388 -4.670 1.00 92.19 171 ILE A N 1
ATOM 1366 C CA . ILE A 1 171 ? -4.896 2.155 -4.635 1.00 92.19 171 ILE A CA 1
ATOM 1367 C C . ILE A 1 171 ? -6.040 2.362 -3.645 1.00 92.19 171 ILE A C 1
ATOM 1369 O O . ILE A 1 171 ? -5.813 2.490 -2.444 1.00 92.19 171 ILE A O 1
ATOM 1373 N N . SER A 1 172 ? -7.270 2.374 -4.148 1.00 92.94 172 SER A N 1
ATOM 1374 C CA . SER A 1 172 ? -8.474 2.486 -3.326 1.00 92.94 172 SER A CA 1
ATOM 1375 C C . SER A 1 172 ? -8.971 1.102 -2.935 1.00 92.94 172 SER A C 1
ATOM 1377 O O . SER A 1 172 ? -9.203 0.246 -3.794 1.00 92.94 172 SER A O 1
ATOM 1379 N N . ILE A 1 173 ? -9.120 0.869 -1.636 1.00 94.19 173 ILE A N 1
ATOM 1380 C CA . ILE A 1 173 ? -9.429 -0.428 -1.035 1.00 94.19 173 ILE A CA 1
ATOM 1381 C C . ILE A 1 173 ? -10.659 -0.270 -0.143 1.00 94.19 173 ILE A C 1
ATOM 1383 O O . ILE A 1 173 ? -10.721 0.637 0.679 1.00 94.19 173 ILE A O 1
ATOM 1387 N N . GLY A 1 174 ? -11.631 -1.165 -0.271 1.00 93.69 174 GLY A N 1
ATOM 1388 C CA . GLY A 1 174 ? -12.702 -1.353 0.702 1.00 93.69 174 GLY A CA 1
ATOM 1389 C C . GLY A 1 174 ? -12.330 -2.442 1.702 1.00 93.69 174 GLY A C 1
ATOM 1390 O O . GLY A 1 174 ? -11.968 -3.553 1.307 1.00 93.69 174 GLY A O 1
ATOM 1391 N N . THR A 1 175 ? -12.425 -2.149 2.996 1.00 93.62 175 THR A N 1
ATOM 1392 C CA . THR A 1 175 ? -12.163 -3.132 4.056 1.00 93.62 175 THR A CA 1
ATOM 1393 C C . THR A 1 175 ? -12.967 -2.822 5.314 1.00 93.62 175 THR A C 1
ATOM 1395 O O . THR A 1 175 ? -13.158 -1.660 5.682 1.00 93.62 175 THR A O 1
ATOM 1398 N N . ILE A 1 176 ? -13.408 -3.870 6.007 1.00 93.00 176 ILE A N 1
ATOM 1399 C CA . ILE A 1 176 ? -14.049 -3.753 7.320 1.00 93.00 176 ILE A CA 1
ATOM 1400 C C . ILE A 1 176 ? -13.098 -3.182 8.383 1.00 93.00 176 ILE A C 1
ATOM 1402 O O . ILE A 1 176 ? -13.547 -2.565 9.342 1.00 93.00 176 ILE A O 1
ATOM 1406 N N . HIS A 1 177 ? -11.783 -3.332 8.209 1.00 90.94 177 HIS A N 1
ATOM 1407 C CA . HIS A 1 177 ? -10.785 -2.892 9.190 1.00 90.94 177 HIS A CA 1
ATOM 1408 C C . HIS A 1 177 ? -10.541 -1.378 9.182 1.00 90.94 177 HIS A C 1
ATOM 1410 O O . HIS A 1 177 ? -10.041 -0.831 10.160 1.00 90.94 177 HIS A O 1
ATOM 1416 N N . ALA A 1 178 ? -10.945 -0.688 8.112 1.00 88.75 178 ALA A N 1
ATOM 1417 C CA . ALA A 1 178 ? -10.955 0.773 8.050 1.00 88.75 178 ALA A CA 1
ATOM 1418 C C . ALA A 1 178 ? -12.195 1.385 8.726 1.00 88.75 178 ALA A C 1
ATOM 1420 O O . ALA A 1 178 ? -12.319 2.605 8.803 1.00 88.75 178 ALA A O 1
ATOM 1421 N N . CYS A 1 179 ? -13.132 0.557 9.199 1.00 87.19 179 CYS A N 1
A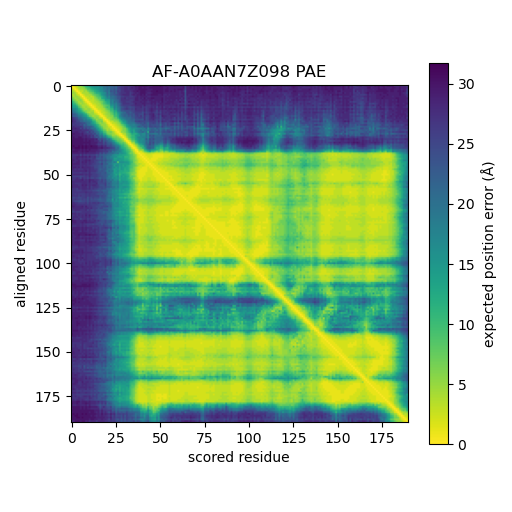TOM 1422 C CA . CYS A 1 179 ? -14.274 1.024 9.967 1.00 87.19 179 CYS A CA 1
ATOM 1423 C C . CYS A 1 179 ? -13.876 1.298 11.416 1.00 87.19 179 CYS A C 1
ATOM 1425 O O . CYS A 1 179 ? -13.158 0.524 12.048 1.00 87.19 179 CYS A O 1
ATOM 1427 N N . GLU A 1 180 ? -14.374 2.408 11.948 1.00 83.56 180 GLU A N 1
ATOM 1428 C CA . GLU A 1 180 ? -14.146 2.799 13.332 1.00 83.56 180 GLU A CA 1
ATOM 1429 C C . GLU A 1 180 ? -14.755 1.766 14.284 1.00 83.56 180 GLU A C 1
ATOM 1431 O O . GLU A 1 180 ? -15.926 1.393 14.163 1.00 83.56 180 GLU A O 1
ATOM 1436 N N . VAL A 1 181 ? -13.977 1.329 15.271 1.00 75.12 181 VAL A N 1
ATOM 1437 C CA . VAL A 1 181 ? -14.489 0.478 16.345 1.00 75.12 181 VAL A CA 1
ATOM 1438 C C . VAL A 1 181 ? -14.904 1.384 17.501 1.00 75.12 181 VAL A C 1
ATOM 1440 O O . VAL A 1 181 ? -14.092 2.167 17.999 1.00 75.12 181 VAL A O 1
ATOM 1443 N N . GLN A 1 182 ? -16.162 1.293 17.944 1.00 63.41 182 GLN A N 1
ATOM 1444 C CA . GLN A 1 182 ? -16.563 1.928 19.201 1.00 63.41 182 GLN A CA 1
ATOM 1445 C C . GLN A 1 182 ? -15.825 1.236 20.351 1.00 63.41 182 GLN A C 1
ATOM 1447 O O . GLN A 1 182 ? -16.014 0.041 20.591 1.00 63.41 182 GLN A O 1
ATOM 1452 N N . ASP A 1 183 ? -14.969 1.975 21.059 1.00 59.03 183 ASP A N 1
ATOM 1453 C CA . ASP A 1 183 ? -14.363 1.482 22.293 1.00 59.03 183 ASP A CA 1
ATOM 1454 C C . ASP A 1 183 ? -15.470 1.416 23.353 1.00 59.03 183 ASP A C 1
ATOM 1456 O O . ASP A 1 183 ? -15.839 2.419 23.963 1.00 59.03 183 ASP A O 1
ATOM 1460 N N . ASN A 1 184 ? -16.041 0.228 23.561 1.00 52.25 184 ASN A N 1
ATOM 1461 C CA . ASN A 1 184 ? -17.140 -0.013 24.506 1.00 52.25 184 ASN A CA 1
ATOM 1462 C C . ASN A 1 184 ? -16.740 0.173 25.988 1.00 52.25 184 ASN A C 1
ATOM 1464 O O . ASN A 1 184 ? -17.421 -0.316 26.889 1.00 52.25 184 ASN A O 1
ATOM 1468 N N . ARG A 1 185 ? -15.659 0.899 26.292 1.00 53.56 185 ARG A N 1
ATOM 1469 C CA . ARG A 1 185 ? -15.192 1.175 27.659 1.00 53.56 185 ARG A CA 1
ATOM 1470 C C . ARG A 1 185 ? -16.031 2.201 28.424 1.00 53.56 185 ARG A C 1
ATOM 1472 O O . ARG A 1 185 ? -15.638 2.592 29.521 1.00 53.56 185 ARG A O 1
ATOM 1479 N N . HIS A 1 186 ? -17.186 2.624 27.917 1.00 47.28 186 HIS A N 1
ATOM 1480 C CA . HIS A 1 186 ? -18.133 3.467 28.655 1.00 47.28 186 HIS A CA 1
ATOM 1481 C C . HIS A 1 186 ? -19.514 2.816 28.775 1.00 47.28 186 HIS A C 1
ATOM 1483 O O . HIS A 1 186 ? -20.470 3.248 28.152 1.00 47.28 186 HIS A O 1
ATOM 1489 N N . THR A 1 187 ? -19.613 1.774 29.608 1.00 40.59 187 THR A N 1
ATOM 1490 C CA . THR A 1 187 ? -20.841 1.350 30.321 1.00 40.59 187 THR A CA 1
ATOM 1491 C C . THR A 1 187 ? -20.409 0.314 31.377 1.00 40.59 187 THR A C 1
ATOM 1493 O O . THR A 1 187 ? -19.663 -0.592 31.035 1.00 40.59 187 THR A O 1
ATOM 1496 N N . ILE A 1 188 ? -20.745 0.347 32.673 1.00 36.28 188 ILE A N 1
ATOM 1497 C CA . ILE A 1 188 ? -21.829 0.981 33.438 1.00 36.28 188 ILE A CA 1
ATOM 1498 C C . ILE A 1 188 ? -21.275 1.296 34.847 1.00 36.28 188 ILE A C 1
ATOM 1500 O O . ILE A 1 188 ? -20.668 0.422 35.465 1.00 36.28 188 ILE A O 1
ATOM 1504 N N . HIS A 1 189 ? -21.510 2.500 35.380 1.00 41.34 189 HIS A N 1
ATOM 1505 C CA . HIS A 1 189 ? -21.527 2.693 36.835 1.00 41.34 189 HIS A CA 1
ATOM 1506 C C . HIS A 1 189 ? -22.798 2.020 37.365 1.00 41.34 189 HIS A C 1
ATOM 1508 O O . HIS A 1 189 ? -23.890 2.558 37.173 1.00 41.34 189 HIS A O 1
ATOM 1514 N N . ILE A 1 190 ? -22.655 0.821 37.935 1.00 49.47 190 ILE A N 1
ATOM 1515 C CA . ILE A 1 190 ? -23.671 0.209 38.803 1.00 49.47 190 ILE A CA 1
ATOM 1516 C C . ILE A 1 190 ? -23.324 0.594 40.237 1.00 49.47 190 ILE A C 1
ATOM 1518 O O . ILE A 1 190 ? -22.126 0.474 40.584 1.00 49.47 190 ILE A O 1
#

Organism: NCBI:txid79012

Secondary structure (DSSP, 8-state):
--------------------------------SS---TTEEE-TTS-EEE-GGGTT--EEEEETTTTEEEEE-SSS--HHHHHHHT--S-EEEEEEEEESEEEEEEEEEEGGGEEEEEE-SSS-EEEEEEEEEEEPTTSPEEEEEEEEEE-TT-SSEEEEEEEEETTEEEEEEEEGGGSPBP--------

pLDDT: mean 73.3, std 19.94, range [29.14, 96.25]

Sequence (190 aa):
MFKKSYKILFLFTLFVAYSTCINYKPIQTSSSSSEIQKCIFKTDDGKTINLTPLENINYSYYDTPSFSQYYYGICSPNTYCQKLLNTDVEVESCGVFETNGPNVTMAIGMFDGATVQVYTEVTNLFYYQNVGVETCPGNGQMIMQLELNCNYYFNFTVHTVYQARTCHTIISIGTIHACEVQDNRHTIHI

InterPro domains:
  IPR009011 Mannose-6-phosphate receptor binding domain superfamily [G3DSA:2.70.130.10] (35-187)
  IPR009011 Mannose-6-phosphate receptor binding domain superfamily [SSF50911] (37-179)
  IPR044865 MRH domain [PS51914] (37-181)

Mean predicted aligned error: 12.68 Å

Nearest PDB structures (foldseek):
  2v5n-assembly1_A  TM=7.276E-01  e=4.606E-06  Homo sapiens
  2v5p-assembly2_B  TM=7.129E-01  e=1.485E-05  Homo sapiens
  3k42-assembly1_A  TM=6.743E-01  e=5.757E-06  Bos taurus
  6um1-assembly1_A  TM=7.149E-01  e=1.167E-04  Bos taurus
  6vk3-assembly1_B  TM=4.268E-01  e=3.307E-03  Saccharomyces cerevisiae

Solvent-accessible surface area (backbone atoms 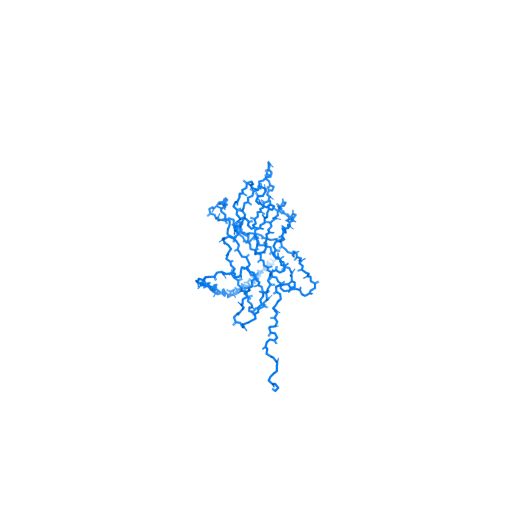only — not comparable to full-atom values): 11367 Å² total; per-residue (Å²): 138,86,89,81,85,82,83,82,81,81,81,80,80,81,80,78,78,81,74,78,78,76,85,76,76,83,82,78,81,83,80,79,83,77,78,78,59,72,37,55,44,74,48,98,88,69,41,39,32,52,40,58,91,50,39,82,42,74,45,72,49,74,41,74,95,71,58,27,38,39,36,32,33,43,75,29,54,11,69,65,45,18,61,75,69,71,45,93,62,62,27,16,23,23,36,39,37,67,52,106,60,77,70,45,75,46,55,24,11,29,48,91,47,54,49,78,46,82,45,68,91,84,65,40,37,34,39,44,33,20,46,20,87,42,71,38,100,85,83,39,55,20,28,36,32,38,37,33,27,47,26,91,90,37,78,70,42,81,77,48,76,49,69,86,49,90,49,32,41,38,38,34,30,36,14,40,44,43,35,73,46,81,76,77,85,81,75,77,96,125